Protein 5E3S (pdb70)

CATH classification: 3.30.800.10 (+1 more: 3.30.810.10)

Solvent-accessible surface area: 15894 Å² total; per-residue (Å²): 131,62,144,38,43,35,28,24,25,4,0,33,42,0,0,62,55,29,6,24,52,40,60,158,51,122,129,122,121,26,93,120,123,13,8,128,49,70,101,70,57,123,14,16,38,152,23,55,119,64,2,94,42,63,102,43,49,59,8,21,3,23,10,22,0,11,25,0,2,39,33,0,11,108,78,40,62,24,54,62,114,83,0,26,114,16,0,16,88,49,102,14,79,89,96,103,74,183,132,78,40,20,4,14,0,24,51,21,103,7,24,0,48,26,18,88,98,71,53,5,100,38,1,36,90,8,0,31,15,10,58,107,9,10,80,129,6,94,145,11,24,9,8,71,4,12,0,1,2,3,2,74,46,107,70,76,59,44,37,2,3,0,38,21,36,44,32,41,160,94,35,76,33,90,53,16,1,22,0,39,13,28,75,178,151,20,135,9,61,107,130,58,111,93,54,80,54,11,49,33,63,0,40,1,0,88,114,78,28,91,54,1,5,65,4,74,93,116,69,52,89,23,7,21,159,3,0,99,80,0,5,163,31,2,62,69,52,103,1,10,50,0,3,0,30,0,0,5,28,29,111,155,158,117,67,25,38,71,6,44,36,55,98,68,49,62,27,25,0,48,18,2,2,35,78,7,24,83,31,98,94,96,146,160,51,70,134,136,117,12,41,109,6,2,105,74,0,34,51,27,0,11,77,29,0,2,87,37,110

Nearest PDB structures (foldseek):
  5e3s-assembly1_A-2  TM=1.003E+00  e=1.601E-67  Danio rerio
  5e3t-assembly1_A  TM=9.887E-01  e=2.415E-59  Danio rerio
  6cn2-assembly1_A-2  TM=9.898E-01  e=1.274E-55  Danio rerio
  6cn3-assembly1_A-2  TM=9.938E-01  e=1.039E-54  Danio rerio
  4tz7-assembly1_A-2  TM=9.860E-01  e=4.087E-55  Danio rerio

Structure (mmCIF, N/CA/C/O backbone):
data_5E3S
#
_entry.id   5E3S
#
_cell.length_a   88.931
_cell.length_b   88.931
_cell.length_c   154.570
_cell.angle_alpha   90.000
_cell.angle_beta   90.000
_cell.angle_gamma   90.000
#
_symmetry.space_group_name_H-M   'P 43 21 2'
#
loop_
_atom_site.group_PDB
_atom_site.id
_atom_site.type_symbol
_atom_site.label_atom_id
_atom_site.label_alt_id
_atom_site.label_comp_id
_atom_site.label_asym_id
_atom_site.label_entity_id
_atom_site.label_seq_id
_atom_site.pdbx_PDB_ins_code
_atom_site.Cartn_x
_atom_site.Cartn_y
_atom_site.Cartn_z
_atom_site.occupancy
_atom_site.B_iso_or_equiv
_atom_site.auth_seq_id
_atom_site.auth_comp_id
_atom_site.auth_asym_id
_atom_site.auth_atom_id
_atom_site.pdbx_PDB_model_num
ATOM 1 N N . LYS A 1 1 ? 22.250 93.366 39.312 1.00 138.43 56 LYS A N 1
ATOM 2 C CA . LYS A 1 1 ? 21.656 92.658 40.490 1.00 146.02 56 LYS A CA 1
ATOM 3 C C . LYS A 1 1 ? 20.351 93.303 40.985 1.00 163.75 56 LYS A C 1
ATOM 4 O O . LYS A 1 1 ? 19.516 92.623 41.588 1.00 162.24 56 LYS A O 1
ATOM 6 N N . THR A 1 2 ? 20.178 94.605 40.735 1.00 181.85 57 THR A N 1
ATOM 7 C CA . THR A 1 2 ? 18.873 95.265 40.922 1.00 180.10 57 THR A CA 1
ATOM 8 C C . THR A 1 2 ? 17.909 94.740 39.858 1.00 179.55 57 THR A C 1
ATOM 9 O O . THR A 1 2 ? 18.332 94.084 38.901 1.00 186.01 57 THR A O 1
ATOM 11 N N . THR A 1 3 ? 16.619 95.016 40.022 1.00 170.79 58 THR A N 1
ATOM 12 C CA . THR A 1 3 ? 15.610 94.461 39.114 1.00 163.33 58 THR A CA 1
ATOM 13 C C . THR A 1 3 ? 15.844 94.909 37.652 1.00 154.57 58 THR A C 1
ATOM 14 O O . THR A 1 3 ? 15.820 94.081 36.729 1.00 137.92 58 THR A O 1
ATOM 18 N N . SER A 1 4 ? 16.111 96.209 37.474 1.00 142.71 59 SER A N 1
ATOM 19 C CA . SER A 1 4 ? 16.351 96.825 36.161 1.00 124.33 59 SER A CA 1
ATOM 20 C C . SER A 1 4 ? 17.814 96.843 35.752 1.00 128.87 59 SER A C 1
ATOM 21 O O . SER A 1 4 ? 18.129 96.509 34.620 1.00 142.43 59 SER A O 1
ATOM 24 N N . SER A 1 5 ? 18.696 97.307 36.640 1.00 124.68 60 SER A N 1
ATOM 25 C CA . SER A 1 5 ? 20.134 97.304 36.352 1.00 129.29 60 SER A CA 1
ATOM 26 C C . SER A 1 5 ? 20.576 95.924 35.814 1.00 118.89 60 SER A C 1
ATOM 27 O O . SER A 1 5 ? 21.506 95.823 35.017 1.00 110.27 60 SER A O 1
ATOM 30 N N . ALA A 1 6 ? 19.877 94.871 36.234 1.00 123.05 61 ALA A N 1
ATOM 31 C CA . ALA A 1 6 ? 19.922 93.583 35.544 1.00 125.82 61 ALA A CA 1
ATOM 32 C C . ALA A 1 6 ? 20.074 93.805 34.034 1.00 120.40 61 ALA A C 1
ATOM 33 O O . ALA A 1 6 ? 21.015 93.283 33.436 1.00 123.09 61 ALA A O 1
ATOM 35 N N . LEU A 1 7 ? 19.162 94.602 33.452 1.00 115.36 62 LEU A N 1
ATOM 36 C CA . LEU A 1 7 ? 19.138 94.972 32.012 1.00 104.01 62 LEU A CA 1
ATOM 37 C C . LEU A 1 7 ? 20.211 95.988 31.539 1.00 104.91 62 LEU A C 1
ATOM 38 O O . LEU A 1 7 ? 20.834 95.787 30.472 1.00 100.37 62 LEU A O 1
ATOM 43 N N . LYS A 1 8 ? 20.422 97.063 32.315 1.00 85.46 63 LYS A N 1
ATOM 44 C CA . LYS A 1 8 ? 21.448 98.052 31.987 1.00 78.38 63 LYS A CA 1
ATOM 45 C C . LYS A 1 8 ? 22.681 97.354 31.465 1.00 83.30 63 LYS A C 1
ATOM 46 O O . LYS A 1 8 ? 23.356 97.853 30.562 1.00 98.40 63 LYS A O 1
ATOM 50 N N . GLY A 1 9 ? 22.945 96.176 32.015 1.00 75.28 64 GLY A N 1
ATOM 51 C CA . GLY A 1 9 ? 24.183 95.467 31.760 1.00 88.38 64 GLY A CA 1
ATOM 52 C C . GLY A 1 9 ? 24.146 94.647 30.500 1.00 99.15 64 GLY A C 1
ATOM 53 O O . GLY A 1 9 ? 25.180 94.436 29.859 1.00 107.80 64 GLY A O 1
ATOM 54 N N . ALA A 1 10 ? 22.960 94.160 30.149 1.00 102.23 65 ALA A N 1
ATOM 55 C CA . ALA A 1 10 ? 22.802 93.414 28.902 1.00 103.69 65 ALA A CA 1
ATOM 56 C C . ALA A 1 10 ? 22.992 94.424 27.808 1.00 88.58 65 ALA A C 1
ATOM 57 O O . ALA A 1 10 ? 23.837 94.257 26.933 1.00 85.16 65 ALA A O 1
ATOM 59 N N . ILE A 1 11 ? 22.228 95.499 27.912 1.00 65.82 66 ILE A N 1
ATOM 60 C CA . ILE A 1 11 ? 22.428 96.639 27.078 1.00 68.26 66 ILE A CA 1
ATOM 61 C C . ILE A 1 11 ? 23.911 96.963 26.933 1.00 72.50 66 ILE A C 1
ATOM 62 O O . ILE A 1 11 ? 24.434 96.941 25.824 1.00 80.08 66 ILE A O 1
ATOM 67 N N . GLN A 1 12 ? 24.598 97.257 28.034 1.00 71.78 67 GLN A N 1
ATOM 68 C CA . GLN A 1 12 ? 26.003 97.641 27.920 1.00 74.79 67 GLN A CA 1
ATOM 69 C C . GLN A 1 12 ? 26.836 96.485 27.377 1.00 73.85 67 GLN A C 1
ATOM 70 O O . GLN A 1 12 ? 27.703 96.674 26.516 1.00 67.04 67 GLN A O 1
ATOM 76 N N . LEU A 1 13 ? 26.548 95.282 27.862 1.00 76.62 68 LEU A N 1
ATOM 77 C CA . LEU A 1 13 ? 27.246 94.116 27.379 1.00 81.88 68 LEU A CA 1
ATOM 78 C C . LEU A 1 13 ? 26.981 94.032 25.884 1.00 81.62 68 LEU A C 1
ATOM 79 O O . LEU A 1 13 ? 27.918 94.037 25.091 1.00 77.59 68 LEU A O 1
ATOM 81 N N . GLY A 1 14 ? 25.697 94.048 25.513 1.00 84.33 69 GLY A N 1
ATOM 82 C CA . GLY A 1 14 ? 25.239 93.660 24.165 1.00 83.15 69 GLY A CA 1
ATOM 83 C C . GLY A 1 14 ? 25.707 94.555 23.038 1.00 88.60 69 GLY A C 1
ATOM 84 O O . GLY A 1 14 ? 26.239 94.088 22.020 1.00 87.85 69 GLY A O 1
ATOM 85 N N . ILE A 1 15 ? 25.496 95.850 23.227 1.00 77.01 70 ILE A N 1
ATOM 86 C CA . ILE A 1 15 ? 25.921 96.834 22.276 1.00 68.90 70 ILE A CA 1
ATOM 87 C C . ILE A 1 15 ? 27.422 96.742 22.069 1.00 82.00 70 ILE A C 1
ATOM 88 O O . ILE A 1 15 ? 27.911 96.845 20.921 1.00 79.70 70 ILE A O 1
ATOM 93 N N . THR A 1 16 ? 28.149 96.534 23.169 1.00 79.76 71 THR A N 1
ATOM 94 C CA . THR A 1 16 ? 29.596 96.387 23.071 1.00 79.10 71 THR A CA 1
ATOM 95 C C . THR A 1 16 ? 29.959 95.233 22.159 1.00 74.69 71 THR A C 1
ATOM 96 O O . THR A 1 16 ? 30.890 95.343 21.370 1.00 69.17 71 THR A O 1
ATOM 100 N N . HIS A 1 17 ? 29.241 94.120 22.250 1.00 75.36 72 HIS A N 1
ATOM 101 C CA . HIS A 1 17 ? 29.644 93.018 21.406 1.00 91.30 72 HIS A CA 1
ATOM 102 C C . HIS A 1 17 ? 29.237 93.368 19.992 1.00 88.13 72 HIS A C 1
ATOM 103 O O . HIS A 1 17 ? 30.077 93.408 19.093 1.00 90.13 72 HIS A O 1
ATOM 110 N N . SER A 1 18 ? 27.954 93.690 19.832 1.00 83.73 73 SER A N 1
ATOM 111 C CA . SER A 1 18 ? 27.347 93.878 18.532 1.00 71.08 73 SER A CA 1
ATOM 112 C C . SER A 1 18 ? 28.200 94.790 17.690 1.00 70.11 73 SER A C 1
ATOM 113 O O . SER A 1 18 ? 28.844 94.346 16.740 1.00 80.95 73 SER A O 1
ATOM 116 N N . VAL A 1 19 ? 28.220 96.057 18.075 1.00 66.02 74 VAL A N 1
ATOM 117 C CA . VAL A 1 19 ? 28.959 97.080 17.375 1.00 65.60 74 VAL A CA 1
ATOM 118 C C . VAL A 1 19 ? 30.459 96.844 17.426 1.00 75.13 74 VAL A C 1
ATOM 119 O O . VAL A 1 19 ? 31.179 97.131 16.446 1.00 77.49 74 VAL A O 1
ATOM 123 N N . GLY A 1 20 ? 30.914 96.329 18.573 1.00 68.83 75 GLY A N 1
ATOM 124 C CA . GLY A 1 20 ? 32.270 95.849 18.714 1.00 64.02 75 GLY A CA 1
ATOM 125 C C . GLY A 1 20 ? 32.741 95.151 17.461 1.00 70.75 75 GLY A C 1
ATOM 126 O O . GLY A 1 20 ? 33.663 95.635 16.790 1.00 74.85 75 GLY A O 1
ATOM 127 N N . SER A 1 21 ? 32.070 94.046 17.123 1.00 69.64 76 SER A N 1
ATOM 128 C CA . SER A 1 21 ? 32.449 93.204 15.979 1.00 76.86 76 SER A CA 1
ATOM 129 C C . SER A 1 21 ? 32.229 93.870 14.646 1.00 76.65 76 SER A C 1
ATOM 130 O O . SER A 1 21 ? 32.851 93.503 13.655 1.00 72.12 76 SER A O 1
ATOM 133 N N . LEU A 1 22 ? 31.325 94.837 14.612 1.00 74.05 77 LEU A N 1
ATOM 134 C CA . LEU A 1 22 ? 30.988 95.414 13.349 1.00 76.30 77 LEU A CA 1
ATOM 135 C C . LEU A 1 22 ? 32.202 96.197 12.847 1.00 88.29 77 LEU A C 1
ATOM 136 O O . LEU A 1 22 ? 32.590 96.088 11.667 1.00 79.67 77 LEU A O 1
ATOM 141 N N . SER A 1 23 ? 32.819 96.935 13.775 1.00 92.31 78 SER A N 1
ATOM 142 C CA . SER A 1 23 ? 33.988 97.782 13.492 1.00 90.18 78 SER A CA 1
ATOM 143 C C . SER A 1 23 ? 35.178 97.018 12.939 1.00 89.08 78 SER A C 1
ATOM 144 O O . SER A 1 23 ? 36.024 97.592 12.235 1.00 89.63 78 SER A O 1
ATOM 147 N N . GLN A 1 24 ? 35.229 95.726 13.253 1.00 85.51 79 GLN A N 1
ATOM 148 C CA . GLN A 1 24 ? 36.234 94.853 12.683 1.00 83.85 79 GLN A CA 1
ATOM 149 C C . GLN A 1 24 ? 35.939 94.474 11.237 1.00 80.08 79 GLN A C 1
ATOM 150 O O . GLN A 1 24 ? 36.845 94.479 10.411 1.00 91.17 79 GLN A O 1
ATOM 156 N N . LYS A 1 25 ? 34.690 94.161 10.909 1.00 80.04 80 LYS A N 1
ATOM 157 C CA . LYS A 1 25 ? 34.358 93.897 9.504 1.00 76.73 80 LYS A CA 1
ATOM 158 C C . LYS A 1 25 ? 34.557 95.221 8.695 1.00 72.15 80 LYS A C 1
ATOM 159 O O . LYS A 1 25 ? 34.566 96.306 9.280 1.00 75.41 80 LYS A O 1
ATOM 161 N N . PRO A 1 26 ? 34.831 95.146 7.380 1.00 73.65 81 PRO A N 1
ATOM 162 C CA . PRO A 1 26 ? 35.057 96.441 6.622 1.00 74.18 81 PRO A CA 1
ATOM 163 C C . PRO A 1 26 ? 33.767 97.174 6.216 1.00 73.53 81 PRO A C 1
ATOM 164 O O . PRO A 1 26 ? 32.743 96.530 5.975 1.00 71.65 81 PRO A O 1
ATOM 168 N N . GLU A 1 27 ? 33.803 98.500 6.135 1.00 75.85 82 GLU A N 1
ATOM 169 C CA . GLU A 1 27 ? 32.566 99.264 5.839 1.00 81.03 82 GLU A CA 1
ATOM 170 C C . GLU A 1 27 ? 32.164 99.138 4.366 1.00 72.26 82 GLU A C 1
ATOM 171 O O . GLU A 1 27 ? 32.990 99.327 3.476 1.00 85.46 82 GLU A O 1
ATOM 177 N N . ARG A 1 28 ? 30.898 98.801 4.129 1.00 68.64 83 ARG A N 1
ATOM 178 C CA . ARG A 1 28 ? 30.268 98.821 2.795 1.00 66.16 83 ARG A CA 1
ATOM 179 C C . ARG A 1 28 ? 29.008 99.701 2.813 1.00 60.39 83 ARG A C 1
ATOM 180 O O . ARG A 1 28 ? 28.574 100.099 3.887 1.00 59.88 83 ARG A O 1
ATOM 188 N N . ASP A 1 29 ? 28.469 100.050 1.641 1.00 57.10 84 ASP A N 1
ATOM 189 C CA . ASP A 1 29 ? 27.272 100.864 1.565 1.00 56.45 84 ASP A CA 1
ATOM 190 C C . ASP A 1 29 ? 26.056 100.079 2.045 1.00 63.09 84 ASP A C 1
ATOM 191 O O . ASP A 1 29 ? 26.092 98.839 2.185 1.00 69.37 84 ASP A O 1
ATOM 196 N N . VAL A 1 30 ? 24.956 100.779 2.264 1.00 55.42 85 VAL A N 1
ATOM 197 C CA . VAL A 1 30 ? 23.778 100.083 2.753 1.00 58.10 85 VAL A CA 1
ATOM 198 C C . VAL A 1 30 ? 22.780 99.773 1.636 1.00 58.92 85 VAL A C 1
ATOM 199 O O . VAL A 1 30 ? 22.410 100.633 0.875 1.00 67.32 85 VAL A O 1
ATOM 203 N N . LEU A 1 31 ? 22.351 98.532 1.549 1.00 58.18 86 LEU A N 1
ATOM 204 C CA . LEU A 1 31 ? 21.410 98.127 0.516 1.00 56.34 86 LEU A CA 1
ATOM 205 C C . LEU A 1 31 ? 20.070 98.119 1.130 1.00 58.87 86 LEU A C 1
ATOM 206 O O . LEU A 1 31 ? 19.955 97.994 2.336 1.00 62.27 86 LEU A O 1
ATOM 211 N N . MET A 1 32 ? 19.036 98.178 0.317 1.00 62.23 87 MET A N 1
ATOM 212 C CA . MET A 1 32 ? 17.708 97.938 0.865 1.00 54.06 87 MET A CA 1
ATOM 213 C C . MET A 1 32 ? 17.632 96.730 1.776 1.00 52.19 87 MET A C 1
ATOM 214 O O . MET A 1 32 ? 17.075 96.831 2.853 1.00 58.67 87 MET A O 1
ATOM 219 N N . GLN A 1 33 ? 18.189 95.594 1.351 1.00 54.84 88 GLN A N 1
ATOM 220 C CA . GLN A 1 33 ? 18.104 94.322 2.112 1.00 58.53 88 GLN A CA 1
ATOM 221 C C . GLN A 1 33 ? 18.351 94.642 3.604 1.00 60.07 88 GLN A C 1
ATOM 222 O O . GLN A 1 33 ? 17.579 94.245 4.460 1.00 63.49 88 GLN A O 1
ATOM 228 N N . ASP A 1 34 ? 19.413 95.405 3.871 1.00 55.71 89 ASP A N 1
ATOM 229 C CA . ASP A 1 34 ? 19.887 95.774 5.195 1.00 53.94 89 ASP A CA 1
ATOM 230 C C . ASP A 1 34 ? 18.885 96.298 6.226 1.00 57.30 89 ASP A C 1
ATOM 231 O O . ASP A 1 34 ? 19.114 96.124 7.431 1.00 58.75 89 ASP A O 1
ATOM 236 N N . PHE A 1 35 ? 17.815 96.966 5.795 1.00 50.98 90 PHE A N 1
ATOM 237 C CA . PHE A 1 35 ? 16.826 97.428 6.747 1.00 55.12 90 PHE A CA 1
ATOM 238 C C . PHE A 1 35 ? 16.026 96.316 7.427 1.00 66.47 90 PHE A C 1
ATOM 239 O O . PHE A 1 35 ? 15.525 96.481 8.552 1.00 62.71 90 PHE A O 1
ATOM 247 N N . GLU A 1 36 ? 15.887 95.187 6.740 1.00 78.70 91 GLU A N 1
ATOM 248 C CA . GLU A 1 36 ? 15.000 94.143 7.229 1.00 78.71 91 GLU A CA 1
ATOM 249 C C . GLU A 1 36 ? 15.760 93.066 7.958 1.00 78.90 91 GLU A C 1
ATOM 250 O O . GLU A 1 36 ? 15.199 92.011 8.233 1.00 92.02 91 GLU A O 1
ATOM 256 N N . VAL A 1 37 ? 17.024 93.315 8.292 1.00 73.04 92 VAL A N 1
ATOM 257 C CA . VAL A 1 37 ? 17.767 92.306 9.070 1.00 68.61 92 VAL A CA 1
ATOM 258 C C . VAL A 1 37 ? 17.746 92.445 10.589 1.00 71.58 92 VAL A C 1
ATOM 259 O O . VAL A 1 37 ? 17.666 93.556 11.133 1.00 75.47 92 VAL A O 1
ATOM 263 N N . VAL A 1 38 ? 17.774 91.289 11.256 1.00 76.56 93 VAL A N 1
ATOM 264 C CA . VAL A 1 38 ? 17.937 91.223 12.715 1.00 74.45 93 VAL A CA 1
ATOM 265 C C . VAL A 1 38 ? 19.007 90.224 13.013 1.00 68.85 93 VAL A C 1
ATOM 266 O O . VAL A 1 38 ? 18.874 89.079 12.655 1.00 81.34 93 VAL A O 1
ATOM 270 N N . GLU A 1 39 ? 20.083 90.671 13.642 1.00 76.69 94 GLU A N 1
ATOM 271 C CA . GLU A 1 39 ? 21.138 89.760 14.068 1.00 82.25 94 GLU A CA 1
ATOM 272 C C . GLU A 1 39 ? 20.954 89.520 15.541 1.00 89.54 94 GLU A C 1
ATOM 273 O O . GLU A 1 39 ? 20.601 90.444 16.307 1.00 83.90 94 GLU A O 1
ATOM 279 N N . SER A 1 40 ? 21.129 88.259 15.927 1.00 97.83 95 SER A N 1
ATOM 280 C CA . SER A 1 40 ? 20.970 87.875 17.324 1.00 103.02 95 SER A CA 1
ATOM 281 C C . SER A 1 40 ? 22.228 87.228 17.878 1.00 95.94 95 SER A C 1
ATOM 282 O O . SER A 1 40 ? 23.025 86.647 17.132 1.00 98.45 95 SER A O 1
ATOM 285 N N . ILE A 1 41 ? 22.414 87.356 19.186 1.00 91.78 96 ILE A N 1
ATOM 286 C CA . ILE A 1 41 ? 23.610 86.833 19.835 1.00 99.38 96 ILE A CA 1
ATOM 287 C C . ILE A 1 41 ? 23.356 86.481 21.289 1.00 103.99 96 ILE A C 1
ATOM 288 O O . ILE A 1 41 ? 22.847 87.301 22.061 1.00 107.03 96 ILE A O 1
ATOM 292 N N . PHE A 1 42 ? 23.719 85.251 21.638 1.00 103.86 97 PHE A N 1
ATOM 293 C CA . PHE A 1 42 ? 23.334 84.668 22.907 1.00 106.14 97 PHE A CA 1
ATOM 294 C C . PHE A 1 42 ? 24.429 84.854 23.941 1.00 107.17 97 PHE A C 1
ATOM 295 O O . PHE A 1 42 ? 25.563 84.402 23.734 1.00 105.73 97 PHE A O 1
ATOM 303 N N . PHE A 1 43 ? 24.078 85.514 25.050 1.00 104.75 98 PHE A N 1
ATOM 304 C CA . PHE A 1 43 ? 24.978 85.698 26.205 1.00 109.04 98 PHE A CA 1
ATOM 305 C C . PHE A 1 43 ? 24.658 84.744 27.385 1.00 121.74 98 PHE A C 1
ATOM 306 O O . PHE A 1 43 ? 23.779 85.026 28.218 1.00 117.11 98 PHE A O 1
ATOM 314 N N . PRO A 1 44 ? 25.374 83.609 27.464 1.00 123.06 99 PRO A N 1
ATOM 315 C CA . PRO A 1 44 ? 25.120 82.695 28.568 1.00 123.84 99 PRO A CA 1
ATOM 316 C C . PRO A 1 44 ? 25.839 83.203 29.822 1.00 128.75 99 PRO A C 1
ATOM 317 O O . PRO A 1 44 ? 26.880 83.860 29.680 1.00 135.40 99 PRO A O 1
ATOM 321 N N . SER A 1 45 ? 25.301 82.911 31.019 1.00 121.57 100 SER A N 1
ATOM 322 C CA . SER A 1 45 ? 25.857 83.458 32.283 1.00 102.70 100 SER A CA 1
ATOM 323 C C . SER A 1 45 ? 27.253 82.962 32.621 1.00 103.17 100 SER A C 1
ATOM 324 O O . SER A 1 45 ? 28.097 83.732 33.072 1.00 97.57 100 SER A O 1
ATOM 327 N N . GLN A 1 46 ? 27.488 81.677 32.369 1.00 118.60 101 GLN A N 1
ATOM 328 C CA . GLN A 1 46 ? 28.823 81.069 32.404 1.00 126.69 101 GLN A CA 1
ATOM 329 C C . GLN A 1 46 ? 29.767 81.675 31.355 1.00 123.62 101 GLN A C 1
ATOM 330 O O . GLN A 1 46 ? 30.990 81.665 31.532 1.00 123.78 101 GLN A O 1
ATOM 336 N N . GLY A 1 47 ? 29.187 82.193 30.271 1.00 121.81 102 GLY A N 1
ATOM 337 C CA . GLY A 1 47 ? 29.945 82.731 29.143 1.00 134.01 102 GLY A CA 1
ATOM 338 C C . GLY A 1 47 ? 30.314 81.692 28.092 1.00 134.86 102 GLY A C 1
ATOM 339 O O . GLY A 1 47 ? 30.549 80.527 28.414 1.00 151.04 102 GLY A O 1
ATOM 340 N N . SER A 1 48 ? 30.366 82.121 26.833 1.00 132.23 103 SER A N 1
ATOM 341 C CA . SER A 1 48 ? 30.781 81.267 25.722 1.00 122.12 103 SER A CA 1
ATOM 342 C C . SER A 1 48 ? 32.202 81.599 25.281 1.00 119.56 103 SER A C 1
ATOM 343 O O . SER A 1 48 ? 32.993 82.175 26.038 1.00 105.42 103 SER A O 1
ATOM 345 N N . SER A 1 49 ? 32.516 81.209 24.051 1.00 125.70 104 SER A N 1
ATOM 346 C CA . SER A 1 49 ? 33.775 81.569 23.416 1.00 135.75 104 SER A CA 1
ATOM 347 C C . SER A 1 49 ? 33.660 82.990 22.845 1.00 137.84 104 SER A C 1
ATOM 348 O O . SER A 1 49 ? 34.566 83.811 22.988 1.00 129.84 104 SER A O 1
ATOM 351 N N . SER A 1 50 ? 32.531 83.262 22.197 1.00 136.89 105 SER A N 1
ATOM 352 C CA . SER A 1 50 ? 32.229 84.578 21.677 1.00 118.56 105 SER A CA 1
ATOM 353 C C . SER A 1 50 ? 31.790 85.481 22.823 1.00 118.04 105 SER A C 1
ATOM 354 O O . SER A 1 50 ? 32.396 86.523 23.071 1.00 108.22 105 SER A O 1
ATOM 356 N N . THR A 1 51 ? 30.752 85.048 23.536 1.00 117.83 106 THR A N 1
ATOM 357 C CA . THR A 1 51 ? 30.004 85.911 24.440 1.00 119.35 106 THR A CA 1
ATOM 358 C C . THR A 1 51 ? 30.328 85.654 25.890 1.00 123.56 106 THR A C 1
ATOM 359 O O . THR A 1 51 ? 29.458 85.218 26.646 1.00 138.82 106 THR A O 1
ATOM 361 N N . PRO A 1 52 ? 31.561 85.969 26.302 1.00 122.88 107 PRO A N 1
ATOM 362 C CA . PRO A 1 52 ? 32.062 85.413 27.543 1.00 128.72 107 PRO A CA 1
ATOM 363 C C . PRO A 1 52 ? 31.668 86.249 28.763 1.00 133.54 107 PRO A C 1
ATOM 364 O O . PRO A 1 52 ? 31.231 87.402 28.595 1.00 106.62 107 PRO A O 1
ATOM 368 N N . GLY A 1 53 ? 31.818 85.648 29.957 1.00 137.84 108 GLY A N 1
ATOM 369 C CA . GLY A 1 53 ? 31.686 86.320 31.273 1.00 122.82 108 GLY A CA 1
ATOM 370 C C . GLY A 1 53 ? 30.246 86.481 31.706 1.00 119.67 108 GLY A C 1
ATOM 371 O O . GLY A 1 53 ? 29.366 85.923 31.055 1.00 130.06 108 GLY A O 1
ATOM 372 N N . HIS A 1 54 ? 30.003 87.221 32.798 1.00 112.84 109 HIS A N 1
ATOM 373 C CA . HIS A 1 54 ? 28.641 87.670 33.164 1.00 113.76 109 HIS A CA 1
ATOM 374 C C . HIS A 1 54 ? 28.435 88.226 34.563 1.00 121.07 109 HIS A C 1
ATOM 375 O O . HIS A 1 54 ? 29.137 89.143 34.981 1.00 132.83 109 HIS A O 1
ATOM 382 N N . HIS A 1 55 ? 27.436 87.653 35.251 1.00 122.14 110 HIS A N 1
ATOM 383 C CA . HIS A 1 55 ? 26.933 88.055 36.590 1.00 122.19 110 HIS A CA 1
ATOM 384 C C . HIS A 1 55 ? 25.657 88.915 36.521 1.00 123.78 110 HIS A C 1
ATOM 385 O O . HIS A 1 55 ? 25.288 89.563 37.505 1.00 121.90 110 HIS A O 1
ATOM 387 N N . HIS A 1 56 ? 24.987 88.896 35.363 1.00 137.13 111 HIS A N 1
ATOM 388 C CA . HIS A 1 56 ? 23.731 89.649 35.145 1.00 133.54 111 HIS A CA 1
ATOM 389 C C . HIS A 1 56 ? 22.512 88.725 34.922 1.00 132.59 111 HIS A C 1
ATOM 390 O O . HIS A 1 56 ? 21.379 89.127 35.196 1.00 131.41 111 HIS A O 1
ATOM 392 N N . GLY A 1 57 ? 22.745 87.496 34.442 1.00 128.18 112 GLY A N 1
ATOM 393 C CA . GLY A 1 57 ? 21.672 86.492 34.296 1.00 117.24 112 GLY 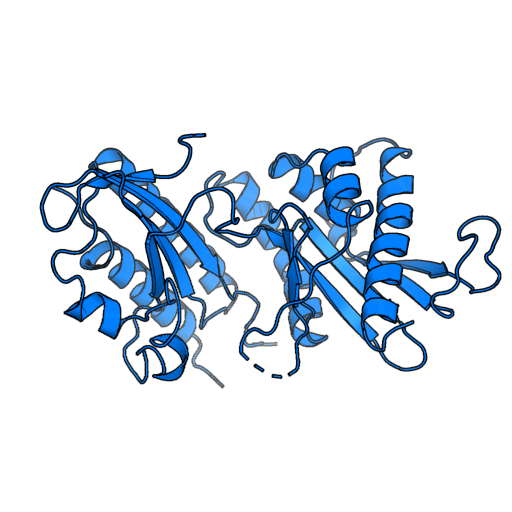A CA 1
ATOM 394 C C . GLY A 1 57 ? 21.187 86.130 32.886 1.00 116.30 112 GLY A C 1
ATOM 395 O O . GLY A 1 57 ? 20.188 86.694 32.408 1.00 91.70 112 GLY A O 1
ATOM 396 N N . ASP A 1 58 ? 21.892 85.184 32.243 1.00 112.72 113 ASP A N 1
ATOM 397 C CA . ASP A 1 58 ? 21.541 84.559 30.931 1.00 113.78 113 ASP A CA 1
ATOM 398 C C . ASP A 1 58 ? 20.570 85.286 29.986 1.00 115.30 113 ASP A C 1
ATOM 399 O O . ASP A 1 58 ? 19.361 85.252 30.215 1.00 105.79 113 ASP A O 1
ATOM 404 N N . PHE A 1 59 ? 21.091 85.893 28.909 1.00 124.13 114 PHE A N 1
ATOM 405 C CA . PHE A 1 59 ? 20.244 86.642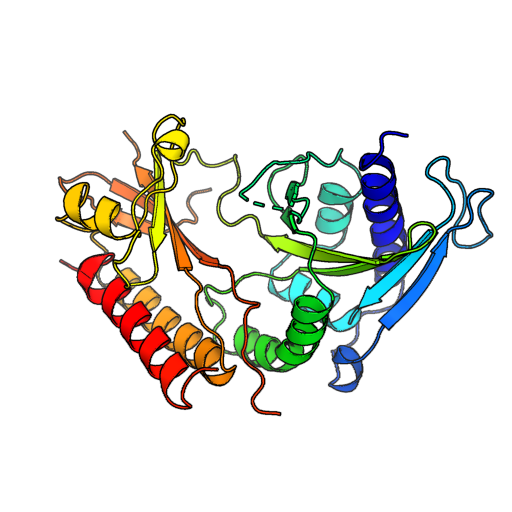 27.935 1.00 122.55 114 PHE A CA 1
ATOM 406 C C . PHE A 1 59 ? 20.584 86.465 26.444 1.00 113.56 114 PHE A C 1
ATOM 407 O O . PHE A 1 59 ? 21.710 86.097 26.093 1.00 108.89 114 PHE A O 1
ATOM 415 N N . LYS A 1 60 ? 19.599 86.712 25.576 1.00 104.98 115 LYS A N 1
ATOM 416 C CA . LYS A 1 60 ? 19.872 86.841 24.135 1.00 104.74 115 LYS A CA 1
ATOM 417 C C . LYS A 1 60 ? 19.783 88.326 23.684 1.00 105.55 115 LYS A C 1
ATOM 418 O O . LYS A 1 60 ? 18.873 89.068 24.100 1.00 100.35 115 LYS A O 1
ATOM 420 N N . PHE A 1 61 ? 20.754 88.762 22.877 1.00 98.98 116 PHE A N 1
ATOM 421 C CA . PHE A 1 61 ? 20.798 90.140 22.398 1.00 91.60 116 PHE A CA 1
ATOM 422 C C . PHE A 1 61 ? 20.506 90.213 20.903 1.00 102.24 116 PHE A C 1
ATOM 423 O O . PHE A 1 61 ? 21.239 89.634 20.081 1.00 107.83 116 PHE A O 1
ATOM 431 N N . LYS A 1 62 ? 19.429 90.937 20.575 1.00 97.92 117 LYS A N 1
ATOM 432 C CA . LYS A 1 62 ? 18.973 91.150 19.199 1.00 87.82 117 LYS A CA 1
ATOM 433 C C . LYS A 1 62 ? 19.301 92.591 18.743 1.00 85.28 117 LYS A C 1
ATOM 434 O O . LYS A 1 62 ? 18.937 93.583 19.410 1.00 78.27 117 LYS A O 1
ATOM 437 N N . THR A 1 63 ? 20.000 92.684 17.610 1.00 77.68 118 THR A N 1
ATOM 438 C CA . THR A 1 63 ? 20.333 93.961 16.959 1.00 76.53 118 THR A CA 1
ATOM 439 C C . THR A 1 63 ? 19.622 94.122 15.601 1.00 79.29 118 THR A C 1
ATOM 440 O O . THR A 1 63 ? 19.817 93.294 14.689 1.00 79.43 118 THR A O 1
ATOM 444 N N . TYR A 1 64 ? 18.827 95.180 15.444 1.00 67.63 119 TYR A N 1
ATOM 445 C CA . TYR A 1 64 ? 18.166 95.422 14.160 1.00 69.79 119 TYR A CA 1
ATOM 446 C C . TYR A 1 64 ? 18.924 96.355 13.192 1.00 67.56 119 TYR A C 1
ATOM 447 O O . TYR A 1 64 ? 19.380 97.439 13.566 1.00 69.62 119 TYR A O 1
ATOM 456 N N . ALA A 1 65 ? 19.025 95.945 11.935 1.00 65.40 120 ALA A N 1
ATOM 457 C CA . ALA A 1 65 ? 19.481 96.838 10.865 1.00 63.01 120 ALA A CA 1
ATOM 458 C C . ALA A 1 65 ? 20.826 97.439 11.231 1.00 59.77 120 ALA A C 1
ATOM 459 O O . ALA A 1 65 ? 21.060 98.651 11.086 1.00 62.83 120 ALA A O 1
ATOM 461 N N . PRO A 1 66 ? 21.727 96.585 11.689 1.00 52.76 121 PRO A N 1
ATOM 462 C CA . PRO A 1 66 ? 23.082 96.956 12.053 1.00 58.84 121 PRO A CA 1
ATOM 463 C C . PRO A 1 66 ? 23.727 97.916 11.041 1.00 63.97 121 PRO A C 1
ATOM 464 O O . PRO A 1 66 ? 24.158 99.024 11.423 1.00 67.81 121 PRO A O 1
ATOM 468 N N . ILE A 1 67 ? 23.757 97.539 9.764 1.00 55.80 122 ILE A N 1
ATOM 469 C CA . ILE A 1 67 ? 24.452 98.393 8.797 1.00 50.96 122 ILE A CA 1
ATOM 470 C C . ILE A 1 67 ? 23.741 99.750 8.674 1.00 52.62 122 ILE A C 1
ATOM 471 O O . ILE A 1 67 ? 24.385 100.823 8.574 1.00 53.06 122 ILE A O 1
ATOM 476 N N . ALA A 1 68 ? 22.419 99.722 8.712 1.00 43.11 123 ALA A N 1
ATOM 477 C CA . ALA A 1 68 ? 21.729 100.973 8.580 1.00 47.21 123 ALA A CA 1
ATOM 478 C C . ALA A 1 68 ? 22.129 101.871 9.721 1.00 55.54 123 ALA A C 1
ATOM 479 O O . ALA A 1 68 ? 22.407 103.038 9.509 1.00 54.15 123 ALA A O 1
ATOM 481 N N . PHE A 1 69 ? 22.187 101.336 10.944 1.00 59.75 124 PHE A N 1
ATOM 482 C CA . PHE A 1 69 ? 22.492 102.230 12.047 1.00 57.16 124 PHE A CA 1
ATOM 483 C C . PHE A 1 69 ? 23.925 102.660 11.987 1.00 61.08 124 PHE A C 1
ATOM 484 O O . PHE A 1 69 ? 24.203 103.852 12.154 1.00 71.34 124 PHE A O 1
ATOM 492 N N . ARG A 1 70 ? 24.822 101.734 11.660 1.00 52.55 125 ARG A N 1
ATOM 493 C CA . ARG A 1 70 ? 26.188 102.136 11.488 1.00 52.05 125 ARG A CA 1
ATOM 494 C C . ARG A 1 70 ? 26.135 103.372 10.603 1.00 53.89 125 ARG A C 1
ATOM 495 O O . ARG A 1 70 ? 26.770 104.392 10.897 1.00 58.98 125 ARG A O 1
ATOM 503 N N . TYR A 1 71 ? 25.345 103.309 9.540 1.00 49.55 126 TYR A N 1
ATOM 504 C CA . TYR A 1 71 ? 25.415 104.376 8.563 1.00 52.31 126 TYR A CA 1
ATOM 505 C C . TYR A 1 71 ? 24.777 105.632 9.103 1.00 52.17 126 TYR A C 1
ATOM 506 O O . TYR A 1 71 ? 25.370 106.682 9.058 1.00 59.15 126 TYR A O 1
ATOM 515 N N . PHE A 1 72 ? 23.578 105.527 9.633 1.00 52.58 127 PHE A N 1
ATOM 516 C CA . PHE A 1 72 ? 22.991 106.652 10.334 1.00 58.64 127 PHE A CA 1
ATOM 517 C C . PHE A 1 72 ? 23.944 107.307 11.315 1.00 61.07 127 PHE A C 1
ATOM 518 O O . PHE A 1 72 ? 24.081 108.534 11.308 1.00 56.40 127 PHE A O 1
ATOM 526 N N . ARG A 1 73 ? 24.608 106.495 12.143 1.00 53.33 128 ARG A N 1
ATOM 527 C CA . ARG A 1 73 ? 25.513 107.045 13.125 1.00 53.14 128 ARG A CA 1
ATOM 528 C C . ARG A 1 73 ? 26.575 107.947 12.475 1.00 58.11 128 ARG A C 1
ATOM 529 O O . ARG A 1 73 ? 26.797 109.086 12.911 1.00 55.35 128 ARG A O 1
ATOM 537 N N . GLU A 1 74 ? 27.206 107.422 11.429 1.00 55.43 129 GLU A N 1
ATOM 538 C CA . GLU A 1 74 ? 28.163 108.135 10.645 1.00 53.58 129 GLU A CA 1
ATOM 539 C C . GLU A 1 74 ? 27.576 109.441 10.149 1.00 55.30 129 GLU A C 1
ATOM 540 O O . GLU A 1 74 ? 28.191 110.475 10.245 1.00 59.57 129 GLU A O 1
ATOM 546 N N . MET A 1 75 ? 26.360 109.395 9.644 1.00 54.35 130 MET A N 1
ATOM 547 C CA . MET A 1 75 ? 25.743 110.555 9.035 1.00 53.33 130 MET A CA 1
ATOM 548 C C . MET A 1 75 ? 25.503 111.614 10.058 1.00 55.44 130 MET A C 1
ATOM 549 O O . MET A 1 75 ? 25.308 112.782 9.736 1.00 63.73 130 MET A O 1
ATOM 554 N N . PHE A 1 76 ? 25.461 111.166 11.296 1.00 59.42 131 PHE A N 1
ATOM 555 C CA . PHE A 1 76 ? 25.159 111.994 12.429 1.00 55.98 131 PHE A CA 1
ATOM 556 C C . PHE A 1 76 ? 26.480 112.356 13.042 1.00 61.42 131 PHE A C 1
ATOM 557 O O . PHE A 1 76 ? 26.542 113.132 13.974 1.00 64.27 131 PHE A O 1
ATOM 565 N N . GLY A 1 77 ? 27.543 111.755 12.529 1.00 62.86 132 GLY A N 1
ATOM 566 C CA . GLY A 1 77 ? 28.871 112.042 13.012 1.00 61.35 132 GLY A CA 1
ATOM 567 C C . GLY A 1 77 ? 29.158 111.437 14.359 1.00 58.54 132 GLY A C 1
ATOM 568 O O . GLY A 1 77 ? 29.892 111.992 15.150 1.00 72.90 132 GLY A O 1
ATOM 569 N N . ILE A 1 78 ? 28.628 110.271 14.618 1.00 54.80 133 ILE A N 1
ATOM 570 C CA . ILE A 1 78 ? 28.880 109.689 15.890 1.00 55.90 133 ILE A CA 1
ATOM 571 C C . ILE A 1 78 ? 29.876 108.592 15.760 1.00 62.57 133 ILE A C 1
ATOM 572 O O . ILE A 1 78 ? 29.492 107.443 15.521 1.00 72.72 133 ILE A O 1
ATOM 577 N N . ARG A 1 79 ? 31.156 108.947 15.886 1.00 60.19 134 ARG A N 1
ATOM 578 C CA . ARG A 1 79 ? 32.232 107.946 15.748 1.00 58.97 134 ARG A CA 1
ATOM 579 C C . ARG A 1 79 ? 31.927 106.757 16.693 1.00 61.93 134 ARG A C 1
ATOM 580 O O . ARG A 1 79 ? 31.552 106.953 17.862 1.00 65.69 134 ARG A O 1
ATOM 582 N N . PRO A 1 80 ? 32.030 105.520 16.177 1.00 62.95 135 PRO A N 1
ATOM 583 C CA . PRO A 1 80 ? 31.807 104.279 16.975 1.00 64.24 135 PRO A CA 1
ATOM 584 C C . PRO A 1 80 ? 32.473 104.263 18.351 1.00 72.56 135 PRO A C 1
ATOM 585 O O . PRO A 1 80 ? 31.830 103.869 19.335 1.00 74.78 135 PRO A O 1
ATOM 589 N N . ASP A 1 81 ? 33.731 104.685 18.461 1.00 74.68 136 ASP A N 1
ATOM 590 C CA . ASP A 1 81 ? 34.340 104.552 19.784 1.00 84.82 136 ASP A CA 1
ATOM 591 C C . ASP A 1 81 ? 33.578 105.429 20.786 1.00 83.07 136 ASP A C 1
ATOM 592 O O . ASP A 1 81 ? 33.271 104.992 21.906 1.00 83.82 136 ASP A O 1
ATOM 597 N N . ASP A 1 82 ? 33.205 106.633 20.354 1.00 70.20 137 ASP A N 1
ATOM 598 C CA . ASP A 1 82 ? 32.425 107.509 21.212 1.00 71.65 137 ASP A CA 1
ATOM 599 C C . ASP A 1 82 ? 31.099 106.885 21.560 1.00 74.36 137 ASP A C 1
ATOM 600 O O . ASP A 1 82 ? 30.669 106.922 22.718 1.00 80.67 137 ASP A O 1
ATOM 605 N N . TYR A 1 83 ? 30.460 106.292 20.560 1.00 67.95 138 TYR A N 1
ATOM 606 C CA . TYR A 1 83 ? 29.219 105.607 20.798 1.00 61.85 138 TYR A CA 1
ATOM 607 C C . TYR A 1 83 ? 29.471 104.580 21.888 1.00 64.82 138 TYR A C 1
ATOM 608 O O . TYR A 1 83 ? 28.908 104.659 22.989 1.00 70.50 138 TYR A O 1
ATOM 617 N N . LEU A 1 84 ? 30.386 103.664 21.617 1.00 63.02 139 LEU A N 1
ATOM 618 C CA . LEU A 1 84 ? 30.648 102.571 22.543 1.00 65.70 139 LEU A CA 1
ATOM 619 C C . LEU A 1 84 ? 31.031 103.022 23.923 1.00 73.74 139 LEU A C 1
ATOM 620 O O . LEU A 1 84 ? 30.584 102.442 24.918 1.00 68.51 139 LEU A O 1
ATOM 625 N N . TYR A 1 85 ? 31.884 104.045 23.967 1.00 76.18 140 TYR A N 1
ATOM 626 C CA . TYR A 1 85 ? 32.353 104.516 25.223 1.00 78.32 140 TYR A CA 1
ATOM 627 C C . TYR A 1 85 ? 31.167 105.043 26.009 1.00 77.35 140 TYR A C 1
ATOM 628 O O . TYR A 1 85 ? 30.845 104.484 27.067 1.00 75.01 140 TYR A O 1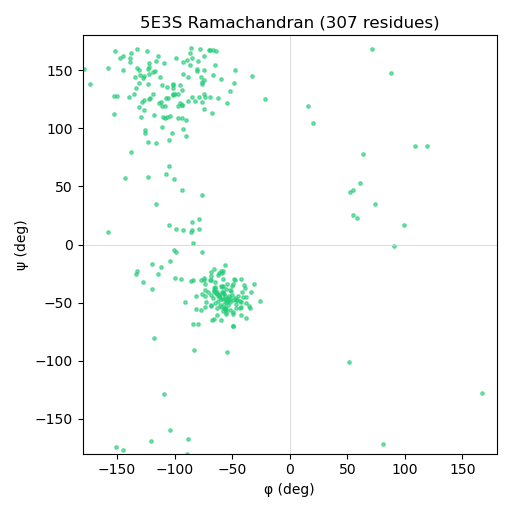
ATOM 637 N N . SER A 1 86 ? 30.497 106.067 25.465 1.00 68.49 141 SER A N 1
ATOM 638 C CA . SER A 1 86 ? 29.517 106.865 26.226 1.00 75.46 141 SER A CA 1
ATOM 639 C C . SER A 1 86 ? 28.416 106.015 26.833 1.00 79.11 141 SER A C 1
ATOM 640 O O . SER A 1 86 ? 27.723 106.421 27.778 1.00 92.88 141 SER A O 1
ATOM 643 N N . LEU A 1 87 ? 28.298 104.817 26.294 1.00 74.55 142 LEU A N 1
ATOM 644 C CA . LEU A 1 87 ? 27.122 104.033 26.422 1.00 72.97 142 LEU A CA 1
ATOM 645 C C . LEU A 1 87 ? 27.446 102.749 27.107 1.00 83.46 142 LEU A C 1
ATOM 646 O O . LEU A 1 87 ? 26.653 102.235 27.892 1.00 88.26 142 LEU A O 1
ATOM 651 N N . CYS A 1 88 ? 28.599 102.196 26.779 1.00 87.70 143 CYS A N 1
ATOM 652 C CA . CYS A 1 88 ? 28.945 100.918 27.332 1.00 96.29 143 CYS A CA 1
ATOM 653 C C . CYS A 1 88 ? 29.901 101.037 28.502 1.00 100.72 143 CYS A C 1
ATOM 654 O O . CYS A 1 88 ? 29.844 100.230 29.427 1.00 103.08 143 CYS A O 1
ATOM 657 N N . ASN A 1 89 ? 30.724 102.082 28.494 1.00 95.86 144 ASN A N 1
ATOM 658 C CA . ASN A 1 89 ? 31.781 102.227 29.489 1.00 93.51 144 ASN A CA 1
ATOM 659 C C . ASN A 1 89 ? 31.530 103.268 30.586 1.00 92.05 144 ASN A C 1
ATOM 660 O O . ASN A 1 89 ? 32.454 103.680 31.266 1.00 98.40 144 ASN A O 1
ATOM 665 N N . GLU A 1 90 ? 30.294 103.702 30.760 1.00 89.66 145 GLU A N 1
ATOM 666 C CA . GLU A 1 90 ? 29.996 104.722 31.749 1.00 83.22 145 GLU A CA 1
ATOM 667 C C . GLU A 1 90 ? 28.569 104.539 32.212 1.00 93.73 145 GLU A C 1
ATOM 668 O O . GLU A 1 90 ? 27.617 104.790 31.460 1.00 91.31 145 GLU A O 1
ATOM 674 N N . PRO A 1 91 ? 28.412 104.140 33.473 1.00 108.04 146 PRO A N 1
ATOM 675 C CA . PRO A 1 91 ? 27.171 103.844 34.177 1.00 112.68 146 PRO A CA 1
ATOM 676 C C . PRO A 1 91 ? 25.939 104.496 33.568 1.00 107.00 146 PRO A C 1
ATOM 677 O O . PRO A 1 91 ? 25.898 105.730 33.404 1.00 100.09 146 PRO A O 1
ATOM 681 N N . LEU A 1 92 ? 24.944 103.668 33.253 1.00 93.86 147 LEU A N 1
ATOM 682 C CA . LEU A 1 92 ? 23.657 104.175 32.762 1.00 97.27 147 LEU A CA 1
ATOM 683 C C . LEU A 1 92 ? 22.754 104.775 33.862 1.00 92.30 147 LEU A C 1
ATOM 684 O O . LEU A 1 92 ? 22.409 104.113 34.849 1.00 111.71 147 LEU A O 1
ATOM 689 N N . ILE A 1 93 ? 22.372 106.030 33.690 1.00 77.79 148 ILE A N 1
ATOM 690 C CA . ILE A 1 93 ? 21.540 106.661 34.693 1.00 84.21 148 ILE A CA 1
ATOM 691 C C . ILE A 1 93 ? 20.074 106.599 34.282 1.00 91.15 148 ILE A C 1
ATOM 692 O O . ILE A 1 93 ? 19.697 107.095 33.221 1.00 100.39 148 ILE A O 1
ATOM 697 N N . GLU A 1 94 ? 19.278 105.932 35.121 1.00 98.60 149 GLU A N 1
ATOM 698 C CA . GLU A 1 94 ? 17.823 105.797 34.961 1.00 92.32 149 GLU A CA 1
ATOM 699 C C . GLU A 1 94 ? 17.079 107.129 35.125 1.00 92.88 149 GLU A C 1
ATOM 700 O O . GLU A 1 94 ? 17.665 108.122 35.570 1.00 92.32 149 GLU A O 1
ATOM 706 N N . LEU A 1 95 ? 15.798 107.140 34.745 1.00 97.24 150 LEU A N 1
ATOM 707 C CA . LEU A 1 95 ? 14.932 108.319 34.873 1.00 110.01 150 LEU A CA 1
ATOM 708 C C . LEU A 1 95 ? 13.433 107.994 34.901 1.00 128.17 150 LEU A C 1
ATOM 709 O O . LEU A 1 95 ? 13.008 106.993 34.325 1.00 139.72 150 LEU A O 1
ATOM 714 N N . SER A 1 96 ? 12.637 108.833 35.565 1.00 137.97 151 SER A N 1
ATOM 715 C CA . SER A 1 96 ? 11.194 108.588 35.661 1.00 150.77 151 SER A CA 1
ATOM 716 C C . SER A 1 96 ? 10.391 109.688 34.956 1.00 172.18 151 SER A C 1
ATOM 717 O O . SER A 1 96 ? 9.995 110.679 35.579 1.00 183.50 151 SER A O 1
ATOM 719 N N . ASN A 1 97 ? 10.182 109.501 33.648 1.00 183.48 152 ASN A N 1
ATOM 720 C CA . ASN A 1 97 ? 9.400 110.421 32.801 1.00 172.00 152 ASN A CA 1
ATOM 721 C C . ASN A 1 97 ? 7.984 109.882 32.547 1.00 168.28 152 ASN A C 1
ATOM 722 O O . ASN A 1 97 ? 7.835 108.723 32.140 1.00 125.52 152 ASN A O 1
ATOM 724 N N . PRO A 1 98 ? 6.942 110.716 32.803 1.00 188.24 153 PRO A N 1
ATOM 725 C CA . PRO A 1 98 ? 5.538 110.317 32.628 1.00 184.94 153 PRO A CA 1
ATOM 726 C C . PRO A 1 98 ? 4.983 110.682 31.251 1.00 174.31 153 PRO A C 1
ATOM 727 O O . PRO A 1 98 ? 5.107 109.901 30.308 1.00 152.54 153 PRO A O 1
ATOM 731 N N . GLY A 1 102 ? 4.846 102.598 32.914 1.00 130.19 157 GLY A N 1
ATOM 732 C CA . GLY A 1 102 ? 5.346 101.712 31.865 1.00 149.02 157 GLY A CA 1
ATOM 733 C C . GLY A 1 102 ? 6.151 102.446 30.803 1.00 154.23 157 GLY A C 1
ATOM 734 O O . GLY A 1 102 ? 5.611 103.334 30.131 1.00 154.23 157 GLY A O 1
ATOM 735 N N . SER A 1 103 ? 7.430 102.056 30.660 1.00 139.39 158 SER A N 1
ATOM 736 C CA . SER A 1 103 ? 8.427 102.654 29.737 1.00 134.28 158 SER A CA 1
ATOM 737 C C . SER A 1 103 ? 9.638 103.222 30.493 1.00 145.04 158 SER A C 1
ATOM 738 O O . SER A 1 103 ? 9.663 104.421 30.780 1.00 161.95 158 SER A O 1
ATOM 740 N N . LEU A 1 104 ? 10.630 102.378 30.811 1.00 130.65 159 LEU A N 1
ATOM 741 C CA . LEU A 1 104 ? 11.881 102.823 31.476 1.00 109.67 159 LEU A CA 1
ATOM 742 C C . LEU A 1 104 ? 12.767 103.688 30.531 1.00 102.09 159 LEU A C 1
ATOM 743 O O . LEU A 1 104 ? 13.040 103.277 29.422 1.00 113.08 159 LEU A O 1
ATOM 745 N N . PHE A 1 105 ? 13.176 104.888 30.951 1.00 94.30 160 PHE A N 1
ATOM 746 C CA . PHE A 1 105 ? 14.077 105.760 30.160 1.00 85.00 160 PHE A CA 1
ATOM 747 C C . PHE A 1 105 ? 15.466 105.812 30.823 1.00 91.68 160 PHE A C 1
ATOM 748 O O . PHE A 1 105 ? 15.581 105.542 32.011 1.00 112.81 160 PHE A O 1
ATOM 750 N N . TYR A 1 106 ? 16.514 106.123 30.054 1.00 93.30 161 TYR A N 1
ATOM 751 C CA . TYR A 1 106 ? 17.899 106.195 30.556 1.00 89.62 161 TYR A CA 1
ATOM 752 C C . TYR A 1 106 ? 18.728 107.281 29.893 1.00 94.02 161 TYR A C 1
ATOM 753 O O . TYR A 1 106 ? 18.393 107.752 28.803 1.00 98.04 161 TYR A O 1
ATOM 762 N N . VAL A 1 107 ? 19.834 107.659 30.524 1.00 80.93 162 VAL A N 1
ATOM 763 C CA . VAL A 1 107 ? 20.744 108.586 29.889 1.00 79.38 162 VAL A CA 1
ATOM 764 C C . VAL A 1 107 ? 22.163 108.054 29.960 1.00 83.69 162 VAL A C 1
ATOM 765 O O . VAL A 1 107 ? 22.497 107.295 30.862 1.00 94.10 162 VAL A O 1
ATOM 769 N N . SER A 1 108 ? 22.980 108.416 28.968 1.00 93.22 163 SER A N 1
ATOM 770 C CA . SER A 1 108 ? 24.417 108.143 28.990 1.00 89.53 163 SER A CA 1
ATOM 771 C C . SER A 1 108 ? 24.969 108.995 30.109 1.00 97.67 163 SER A C 1
ATOM 772 O O . SER A 1 108 ? 24.469 110.128 30.353 1.00 83.19 163 SER A O 1
ATOM 775 N N . SER A 1 109 ? 25.987 108.484 30.798 1.00 91.72 164 SER A N 1
ATOM 776 C CA . SER A 1 109 ? 26.541 109.278 31.892 1.00 78.84 164 SER A CA 1
ATOM 777 C C . SER A 1 109 ? 26.829 110.680 31.392 1.00 76.80 164 SER A C 1
ATOM 778 O O . SER A 1 109 ? 26.584 111.649 32.075 1.00 85.95 164 SER A O 1
ATOM 781 N N . ASP A 1 110 ? 27.259 110.792 30.151 1.00 84.00 165 ASP A N 1
ATOM 782 C CA . ASP A 1 110 ? 27.557 112.090 29.567 1.00 85.32 165 ASP A CA 1
ATOM 783 C C . ASP A 1 110 ? 26.392 112.858 28.950 1.00 85.90 165 ASP A C 1
ATOM 784 O O . ASP A 1 110 ? 26.649 113.840 28.240 1.00 85.64 165 ASP A O 1
ATOM 789 N N . ASP A 1 111 ? 25.144 112.434 29.198 1.00 80.93 166 ASP A N 1
ATOM 790 C CA . ASP A 1 111 ? 23.948 113.135 28.671 1.00 83.21 166 ASP A CA 1
ATOM 791 C C . ASP A 1 111 ? 23.818 113.301 27.132 1.00 84.11 166 ASP A C 1
ATOM 792 O O . ASP A 1 111 ? 23.125 114.218 26.627 1.00 78.12 166 ASP A O 1
ATOM 797 N N . GLU A 1 112 ? 24.471 112.456 26.358 1.00 79.60 167 GLU A N 1
ATOM 798 C CA . GLU A 1 112 ? 24.317 112.656 24.930 1.00 79.66 167 GLU A CA 1
ATOM 799 C C . GLU A 1 112 ? 23.220 111.792 24.331 1.00 74.15 167 GLU A C 1
ATOM 800 O O . GLU A 1 112 ? 22.535 112.211 23.415 1.00 79.53 167 GLU A O 1
ATOM 806 N N . PHE A 1 113 ? 23.006 110.637 24.941 1.00 66.40 168 PHE A N 1
ATOM 807 C CA . PHE A 1 113 ? 22.115 109.615 24.454 1.00 68.92 168 PHE A CA 1
ATOM 808 C C . PHE A 1 113 ? 20.969 109.318 25.402 1.00 68.45 168 PHE A C 1
ATOM 809 O O . PHE A 1 113 ? 21.195 108.755 26.457 1.00 67.74 168 PHE A O 1
ATOM 817 N N . ILE A 1 114 ? 19.742 109.664 25.021 1.00 71.99 169 ILE A N 1
ATOM 818 C CA . ILE A 1 114 ? 18.573 109.091 25.714 1.00 75.25 169 ILE A CA 1
ATOM 819 C C . ILE A 1 114 ? 18.427 107.634 25.251 1.00 70.63 169 ILE A C 1
ATOM 820 O O . ILE A 1 114 ? 18.671 107.332 24.099 1.00 77.50 169 ILE A O 1
ATOM 822 N N . ILE A 1 115 ? 18.060 106.737 26.157 1.00 75.25 170 ILE A N 1
ATOM 823 C CA . ILE A 1 115 ? 17.694 105.368 25.798 1.00 75.28 170 ILE A CA 1
ATOM 824 C C . ILE A 1 115 ? 16.271 104.936 26.254 1.00 90.28 170 ILE A C 1
ATOM 825 O O . ILE A 1 115 ? 16.136 104.354 27.331 1.00 100.68 170 ILE A O 1
ATOM 830 N N . LYS A 1 116 ? 15.229 105.178 25.442 1.00 83.37 171 LYS A N 1
ATOM 831 C CA . LYS A 1 116 ? 13.863 104.700 25.733 1.00 68.64 171 LYS A CA 1
ATOM 832 C C . LYS A 1 116 ? 13.680 103.220 25.432 1.00 79.49 171 LYS A C 1
ATOM 833 O O . LYS A 1 116 ? 14.247 102.715 24.458 1.00 90.53 171 LYS A O 1
ATOM 836 N N . THR A 1 117 ? 12.884 102.536 26.263 1.00 83.07 172 THR A N 1
ATOM 837 C CA . THR A 1 117 ? 12.291 101.247 25.910 1.00 83.11 172 THR A CA 1
ATOM 838 C C . THR A 1 117 ? 11.104 101.578 25.054 1.00 90.39 172 THR A C 1
ATOM 839 O O . THR A 1 117 ? 10.549 102.703 25.138 1.00 90.10 172 THR A O 1
ATOM 843 N N . VAL A 1 118 ? 10.698 100.591 24.254 1.00 84.42 173 VAL A N 1
ATOM 844 C CA . VAL A 1 118 ? 9.544 100.725 23.364 1.00 79.65 173 VAL A CA 1
ATOM 845 C C . VAL A 1 118 ? 8.738 99.421 23.198 1.00 86.46 173 VAL A C 1
ATOM 846 O O . VAL A 1 118 ? 9.278 98.280 23.270 1.00 83.85 173 VAL A O 1
ATOM 850 N N . GLN A 1 119 ? 7.439 99.606 22.960 1.00 79.51 174 GLN A N 1
ATOM 851 C CA . GLN A 1 119 ? 6.550 98.486 22.746 1.00 81.94 174 GLN A CA 1
ATOM 852 C C . GLN A 1 119 ? 6.756 97.921 21.346 1.00 81.81 174 GLN A C 1
ATOM 853 O O . GLN A 1 119 ? 6.970 98.664 20.381 1.00 89.61 174 GLN A O 1
ATOM 856 N N . HIS A 1 120 ? 6.735 96.599 21.259 1.00 82.16 175 HIS A N 1
ATOM 857 C CA . HIS A 1 120 ? 6.834 95.833 19.999 1.00 81.29 175 HIS A CA 1
ATOM 858 C C . HIS A 1 120 ? 6.237 96.509 18.743 1.00 81.18 175 HIS A C 1
ATOM 859 O O . HIS A 1 120 ? 6.743 96.340 17.636 1.00 71.86 175 HIS A O 1
ATOM 866 N N . LYS A 1 121 ? 5.157 97.266 18.937 1.00 87.56 176 LYS A N 1
ATOM 867 C CA . LYS A 1 121 ? 4.462 97.979 17.868 1.00 79.53 176 LYS A CA 1
ATOM 868 C C . LYS A 1 121 ? 5.362 99.067 17.302 1.00 81.00 176 LYS A C 1
ATOM 869 O O . LYS A 1 121 ? 5.742 99.023 16.133 1.00 80.34 176 LYS A O 1
ATOM 871 N N . GLU A 1 122 ? 5.688 100.040 18.151 1.00 84.69 177 GLU A N 1
ATOM 872 C CA . GLU A 1 122 ? 6.566 101.150 17.818 1.00 79.97 177 GLU A CA 1
ATOM 873 C C . GLU A 1 122 ? 7.841 100.639 17.169 1.00 80.89 177 GLU A C 1
ATOM 874 O O . GLU A 1 122 ? 8.271 101.143 16.127 1.00 76.40 177 GLU A O 1
ATOM 880 N N . ALA A 1 123 ? 8.440 99.628 17.789 1.00 74.08 178 ALA A N 1
ATOM 881 C CA . ALA A 1 123 ? 9.655 99.038 17.255 1.00 72.47 178 ALA A CA 1
ATOM 882 C C . ALA A 1 123 ? 9.489 98.565 15.823 1.00 72.99 178 ALA A C 1
ATOM 883 O O . ALA A 1 123 ? 10.240 98.971 14.934 1.00 83.08 178 ALA A O 1
ATOM 885 N N . GLU A 1 124 ? 8.492 97.715 15.603 1.00 79.32 179 GLU A N 1
ATOM 886 C CA . GLU A 1 124 ? 8.147 97.247 14.264 1.00 79.11 179 GLU A CA 1
ATOM 887 C C . GLU A 1 124 ? 7.874 98.407 13.332 1.00 65.97 179 GLU A C 1
ATOM 888 O O . GLU A 1 124 ? 8.253 98.396 12.178 1.00 65.44 179 GLU A O 1
ATOM 894 N N . PHE A 1 125 ? 7.240 99.431 13.855 1.00 60.10 180 PHE A N 1
ATOM 895 C CA . PHE A 1 125 ? 6.840 100.551 13.019 1.00 71.41 180 PHE A CA 1
ATOM 896 C C . PHE A 1 125 ? 8.076 101.248 12.500 1.00 75.22 180 PHE A C 1
ATOM 897 O O . PHE A 1 125 ? 8.160 101.645 11.346 1.00 81.74 180 PHE A O 1
ATOM 905 N N . LEU A 1 126 ? 9.053 101.363 13.380 1.00 75.08 181 LEU A N 1
ATOM 906 C CA . LEU A 1 126 ? 10.171 102.195 13.118 1.00 69.71 181 LEU A CA 1
ATOM 907 C C . LEU A 1 126 ? 10.962 101.465 12.100 1.00 76.82 181 LEU A C 1
ATOM 908 O O . LEU A 1 126 ? 11.576 102.078 11.220 1.00 90.85 181 LEU A O 1
ATOM 913 N N . GLN A 1 127 ? 10.934 100.139 12.198 1.00 74.26 182 GLN A N 1
ATOM 914 C CA . GLN A 1 127 ? 11.680 99.335 11.240 1.00 70.27 182 GLN A CA 1
ATOM 915 C C . GLN A 1 127 ? 11.132 99.664 9.835 1.00 69.71 182 GLN A C 1
ATOM 916 O O . GLN A 1 127 ? 11.870 99.786 8.868 1.00 75.38 182 GLN A O 1
ATOM 922 N N . THR A 1 128 ? 9.843 99.914 9.731 1.00 57.04 183 THR A N 1
ATOM 923 C CA . THR A 1 128 ? 9.344 100.302 8.445 1.00 55.85 183 THR A CA 1
ATOM 924 C C . THR A 1 128 ? 9.699 101.745 8.052 1.00 56.82 183 THR A C 1
ATOM 925 O O . THR A 1 128 ? 9.804 102.056 6.860 1.00 63.63 183 THR A O 1
ATOM 929 N N . LEU A 1 129 ? 9.865 102.630 9.029 1.00 50.74 184 LEU A N 1
ATOM 930 C CA . LEU A 1 129 ? 10.347 103.975 8.723 1.00 55.51 184 LEU A CA 1
ATOM 931 C C . LEU A 1 129 ? 11.738 104.026 8.089 1.00 58.44 184 LEU A C 1
ATOM 932 O O . LEU A 1 129 ? 12.068 105.007 7.412 1.00 57.48 184 LEU A O 1
ATOM 937 N N . LEU A 1 130 ? 12.560 103.002 8.320 1.00 47.67 185 LEU A N 1
ATOM 938 C CA . LEU A 1 130 ? 13.955 103.164 8.006 1.00 54.74 185 LEU A CA 1
ATOM 939 C C . LEU A 1 130 ? 14.257 103.715 6.608 1.00 56.91 185 LEU A C 1
ATOM 940 O O . LEU A 1 130 ? 14.876 104.754 6.450 1.00 56.56 185 LEU A O 1
ATOM 945 N N . PRO A 1 131 ? 13.804 103.034 5.581 1.00 62.95 186 PRO A N 1
ATOM 946 C CA . PRO A 1 131 ? 14.181 103.560 4.287 1.00 63.26 186 PRO A CA 1
ATOM 947 C C . PRO A 1 131 ? 13.721 105.010 4.104 1.00 61.26 186 PRO A C 1
ATOM 948 O O . PRO A 1 131 ? 14.475 105.865 3.600 1.00 56.55 186 PRO A O 1
ATOM 952 N N . GLY A 1 132 ? 12.501 105.297 4.539 1.00 57.24 187 GLY A N 1
ATOM 953 C CA . GLY A 1 132 ? 11.990 106.663 4.407 1.00 55.85 187 GLY A CA 1
ATOM 954 C C . GLY A 1 132 ? 12.862 107.667 5.124 1.00 53.16 187 GLY A C 1
ATOM 955 O O . GLY A 1 132 ? 13.043 108.791 4.667 1.00 55.69 187 GLY A O 1
ATOM 956 N N . TYR A 1 133 ? 13.384 107.234 6.262 1.00 53.74 188 TYR A N 1
ATOM 957 C CA . TYR A 1 133 ? 14.272 108.018 7.116 1.00 55.44 188 TYR A CA 1
ATOM 958 C C . TYR A 1 133 ? 15.581 108.251 6.385 1.00 57.33 188 TYR A C 1
ATOM 959 O O . TYR A 1 133 ? 16.085 109.365 6.335 1.00 71.83 188 TYR A O 1
ATOM 968 N N . PHE A 1 134 ? 16.122 107.203 5.788 1.00 54.88 189 PHE A N 1
ATOM 969 C CA . PHE A 1 134 ? 17.311 107.347 4.986 1.00 49.90 189 PHE A CA 1
ATOM 970 C C . PHE A 1 134 ? 17.081 108.434 3.915 1.00 49.97 189 PHE A C 1
ATOM 971 O O . PHE A 1 134 ? 17.821 109.421 3.823 1.00 47.10 189 PHE A O 1
ATOM 979 N N . MET A 1 135 ? 16.010 108.317 3.155 1.00 48.16 190 MET A N 1
ATOM 980 C CA . MET A 1 135 ? 15.783 109.321 2.113 1.00 53.40 190 MET A CA 1
ATOM 981 C C . MET A 1 135 ? 15.703 110.715 2.656 1.00 54.15 190 MET A C 1
ATOM 982 O O . MET A 1 135 ? 15.896 111.680 1.937 1.00 54.67 190 MET A O 1
ATOM 987 N N . ASN A 1 136 ? 15.385 110.831 3.932 1.00 56.07 191 ASN A N 1
ATOM 988 C CA . ASN A 1 136 ? 15.257 112.166 4.500 1.00 58.31 191 ASN A CA 1
ATOM 989 C C . ASN A 1 136 ? 16.600 112.744 4.875 1.00 60.32 191 ASN A C 1
ATOM 990 O O . ASN A 1 136 ? 16.932 113.845 4.402 1.00 51.15 191 ASN A O 1
ATOM 995 N N . LEU A 1 137 ? 17.351 112.004 5.716 1.00 56.29 192 LEU A N 1
ATOM 996 C CA . LEU A 1 137 ? 18.730 112.319 5.998 1.00 54.26 192 LEU A CA 1
ATOM 997 C C . LEU A 1 137 ? 19.530 112.771 4.762 1.00 62.03 192 LEU A C 1
ATOM 998 O O . LEU A 1 137 ? 20.252 113.758 4.842 1.00 62.33 192 LEU A O 1
ATOM 1003 N N . ASN A 1 138 ? 19.388 112.073 3.626 1.00 59.43 193 ASN A N 1
ATOM 1004 C CA . ASN A 1 138 ? 20.187 112.388 2.441 1.00 56.04 193 ASN A CA 1
ATOM 1005 C C . ASN A 1 138 ? 19.592 113.480 1.580 1.00 58.32 193 ASN A C 1
ATOM 1006 O O . ASN A 1 138 ? 20.021 113.671 0.457 1.00 75.71 193 ASN A O 1
ATOM 1011 N N . GLN A 1 139 ? 18.580 114.167 2.058 1.00 54.12 194 GLN A N 1
ATOM 1012 C CA . GLN A 1 139 ? 18.023 115.241 1.271 1.00 50.53 194 GLN A CA 1
ATOM 1013 C C . GLN A 1 139 ? 17.848 116.490 2.134 1.00 58.75 194 GLN A C 1
ATOM 1014 O O . GLN A 1 139 ? 17.752 117.575 1.640 1.00 64.61 194 GLN A O 1
ATOM 1020 N N . ASN A 1 140 ? 17.758 116.338 3.440 1.00 64.80 195 ASN A N 1
ATOM 1021 C CA . ASN A 1 140 ? 17.447 117.470 4.273 1.00 66.49 195 ASN A CA 1
ATOM 1022 C C . ASN A 1 140 ? 18.362 117.340 5.446 1.00 76.23 195 ASN A C 1
ATOM 1023 O O . ASN A 1 140 ? 17.983 116.847 6.524 1.00 67.41 195 ASN A O 1
ATOM 1028 N N . MET A 1 141 ? 19.596 117.767 5.200 1.00 88.76 196 MET A N 1
ATOM 1029 C CA . MET A 1 141 ? 20.703 117.401 6.056 1.00 92.61 196 MET A CA 1
ATOM 1030 C C . MET A 1 141 ? 20.476 118.005 7.437 1.00 85.00 196 MET A C 1
ATOM 1031 O O . MET A 1 141 ? 20.799 117.372 8.442 1.00 84.87 196 MET A O 1
ATOM 1033 N N . ARG A 1 142 ? 19.830 119.174 7.471 1.00 81.83 197 ARG A N 1
ATOM 1034 C CA . ARG A 1 142 ? 19.402 119.830 8.721 1.00 89.29 197 ARG A CA 1
ATOM 1035 C C . ARG A 1 142 ? 18.022 119.394 9.325 1.00 86.07 197 ARG A C 1
ATOM 1036 O O . ARG A 1 142 ? 17.424 120.121 10.127 1.00 76.83 197 ARG A O 1
ATOM 1044 N N . THR A 1 143 ? 17.507 118.228 8.941 1.00 76.48 198 THR A N 1
ATOM 1045 C CA . THR A 1 143 ? 16.259 117.748 9.500 1.00 72.14 198 THR A CA 1
ATOM 1046 C C . THR A 1 143 ? 16.234 117.834 11.050 1.00 78.38 198 THR A C 1
ATOM 1047 O O . THR A 1 143 ? 17.230 117.484 11.744 1.00 72.73 198 THR A O 1
ATOM 1051 N N . LEU A 1 144 ? 15.065 118.262 11.551 1.00 63.01 199 LEU A N 1
ATOM 1052 C CA . LEU A 1 144 ? 14.714 118.228 12.960 1.00 55.09 199 LEU A CA 1
ATOM 1053 C C . LEU A 1 144 ? 14.312 116.902 13.594 1.00 52.62 199 LEU A C 1
ATOM 1054 O O . LEU A 1 144 ? 14.141 116.848 14.819 1.00 59.92 199 LEU A O 1
ATOM 1059 N N . LEU A 1 145 ? 14.161 115.826 12.827 1.00 51.31 200 LEU A N 1
ATOM 1060 C CA . LEU A 1 145 ? 13.651 114.590 13.462 1.00 50.05 200 LEU A CA 1
ATOM 1061 C C . LEU A 1 145 ? 14.579 114.013 14.518 1.00 47.17 200 LEU A C 1
ATOM 1062 O O . LEU A 1 145 ? 15.737 114.424 14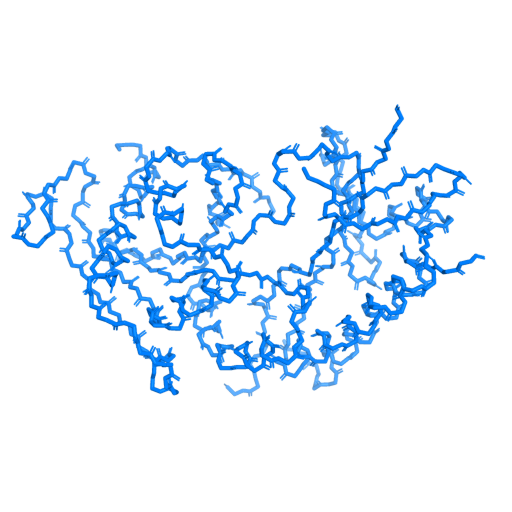.651 1.00 51.52 200 LEU A O 1
ATOM 1067 N N . PRO A 1 146 ? 14.053 113.075 15.295 1.00 43.61 201 PRO A N 1
ATOM 1068 C CA . PRO A 1 146 ? 14.830 112.305 16.181 1.00 47.02 201 PRO A CA 1
ATOM 1069 C C . PRO A 1 146 ? 16.020 111.812 15.427 1.00 51.76 201 PRO A C 1
ATOM 1070 O O . PRO A 1 146 ? 15.935 111.638 14.200 1.00 63.06 201 PRO A O 1
ATOM 1074 N N . LYS A 1 147 ? 17.123 111.619 16.139 1.00 46.55 202 LYS A N 1
ATOM 1075 C CA . LYS A 1 147 ? 18.226 110.952 15.545 1.00 50.63 202 LYS A CA 1
ATOM 1076 C C . LYS A 1 147 ? 18.290 109.570 16.162 1.00 57.98 202 LYS A C 1
ATOM 1077 O O . LYS A 1 147 ? 18.593 109.414 17.358 1.00 54.68 202 LYS A O 1
ATOM 1083 N N . PHE A 1 148 ? 17.967 108.553 15.364 1.00 55.64 203 PHE A N 1
ATOM 1084 C CA . PHE A 1 148 ? 18.039 107.192 15.879 1.00 55.42 203 PHE A CA 1
ATOM 1085 C C . PHE A 1 148 ? 19.430 106.594 15.672 1.00 57.23 203 PHE A C 1
ATOM 1086 O O . PHE A 1 148 ? 19.907 106.582 14.568 1.00 63.06 203 PHE A O 1
ATOM 1094 N N . TYR A 1 149 ? 20.098 106.130 16.723 1.00 56.89 204 TYR A N 1
ATOM 1095 C CA . TYR A 1 149 ? 21.462 105.601 16.561 1.00 54.05 204 TYR A CA 1
ATOM 1096 C C . TYR A 1 149 ? 21.434 104.107 16.606 1.00 57.72 204 TYR A C 1
ATOM 1097 O O . TYR A 1 149 ? 22.432 103.433 16.256 1.00 52.17 204 TYR A O 1
ATOM 1106 N N . GLY A 1 150 ? 20.311 103.564 17.060 1.00 57.00 205 GLY A N 1
ATOM 1107 C CA . GLY A 1 150 ? 20.272 102.128 17.185 1.00 64.75 205 GLY A CA 1
ATOM 1108 C C . GLY A 1 150 ? 18.960 101.641 17.664 1.00 64.22 205 GLY A C 1
ATOM 1109 O O . GLY A 1 150 ? 18.275 102.351 18.377 1.00 69.87 205 GLY A O 1
ATOM 1110 N N . LEU A 1 151 ? 18.625 100.422 17.259 1.00 67.52 206 LEU A N 1
ATOM 1111 C CA . LEU A 1 151 ? 17.419 99.746 17.721 1.00 68.15 206 LEU A CA 1
ATOM 1112 C C . LEU A 1 151 ? 17.827 98.349 18.052 1.00 68.84 206 LEU A C 1
ATOM 1113 O O . LEU A 1 151 ? 18.502 97.689 17.235 1.00 75.25 206 LEU A O 1
ATOM 1118 N N . TYR A 1 152 ? 17.455 97.917 19.253 1.00 63.53 207 TYR A N 1
ATOM 1119 C CA . TYR A 1 152 ? 17.867 96.611 19.781 1.00 65.96 207 TYR A CA 1
ATOM 1120 C C . TYR A 1 152 ? 16.786 96.007 20.687 1.00 77.49 207 TYR A C 1
ATOM 1121 O O . TYR A 1 152 ? 15.898 96.732 21.195 1.00 79.72 207 TYR A O 1
ATOM 1130 N N . CYS A 1 153 ? 16.866 94.691 20.894 1.00 79.26 208 CYS A N 1
ATOM 1131 C CA . CYS A 1 153 ? 15.978 93.992 21.842 1.00 91.68 208 CYS A CA 1
ATOM 1132 C C . CYS A 1 153 ? 16.738 93.061 22.805 1.00 89.43 208 CYS A C 1
ATOM 1133 O O . CYS A 1 153 ? 17.687 92.358 22.391 1.00 71.58 208 CYS A O 1
ATOM 1136 N N . VAL A 1 154 ? 16.323 93.074 24.084 1.00 94.34 209 VAL A N 1
ATOM 1137 C CA . VAL A 1 154 ? 16.804 92.091 25.094 1.00 100.68 209 VAL A CA 1
ATOM 1138 C C . VAL A 1 154 ? 15.769 91.071 25.602 1.00 103.40 209 VAL A C 1
ATOM 1139 O O . VAL A 1 154 ? 14.735 91.437 26.178 1.00 99.94 209 VAL A O 1
ATOM 1143 N N . GLN A 1 155 ? 16.097 89.794 25.424 1.00 99.33 210 GLN A N 1
ATOM 1144 C CA . GLN A 1 155 ? 15.299 88.704 25.930 1.00 108.30 210 GLN A CA 1
ATOM 1145 C C . GLN A 1 155 ? 15.806 88.290 27.308 1.00 126.32 210 GLN A C 1
ATOM 1146 O O . GLN A 1 155 ? 16.808 87.565 27.433 1.00 116.53 210 GLN A O 1
ATOM 1152 N N . ALA A 1 156 ? 15.108 88.780 28.334 1.00 146.40 211 ALA A N 1
ATOM 1153 C CA . ALA A 1 156 ? 15.432 88.516 29.737 1.00 154.91 211 ALA A CA 1
ATOM 1154 C C . ALA A 1 156 ? 14.447 87.495 30.316 1.00 158.40 211 ALA A C 1
ATOM 1155 O O . ALA A 1 156 ? 13.272 87.816 30.513 1.00 169.91 211 ALA A O 1
ATOM 1157 N N . ASP A 1 157 ? 14.934 86.281 30.594 1.00 142.63 212 ASP A N 1
ATOM 1158 C CA . ASP A 1 157 ? 14.091 85.152 31.022 1.00 133.28 212 ASP A CA 1
ATOM 1159 C C . ASP A 1 157 ? 12.921 84.964 30.047 1.00 132.02 212 ASP A C 1
ATOM 1160 O O . ASP A 1 157 ? 13.096 84.432 28.942 1.00 134.09 212 ASP A O 1
ATOM 1162 N N . GLY A 1 158 ? 11.745 85.440 30.443 1.00 131.80 213 GLY A N 1
ATOM 1163 C CA . GLY A 1 158 ? 10.524 85.268 29.648 1.00 134.05 213 GLY A CA 1
ATOM 1164 C C . GLY A 1 158 ? 10.305 86.206 28.469 1.00 127.53 213 GLY A C 1
ATOM 1165 O O . GLY A 1 158 ? 10.349 85.767 27.317 1.00 116.40 213 GLY A O 1
ATOM 1166 N N . LYS A 1 159 ? 10.072 87.490 28.770 1.00 134.64 214 LYS A N 1
ATOM 1167 C CA . LYS A 1 159 ? 9.644 88.512 27.792 1.00 128.11 214 LYS A CA 1
ATOM 1168 C C . LYS A 1 159 ? 10.778 89.260 27.046 1.00 123.75 214 LYS A C 1
ATOM 1169 O O . LYS A 1 159 ? 11.955 88.862 27.066 1.00 107.62 214 LYS A O 1
ATOM 1171 N N . ASN A 1 160 ? 10.381 90.342 26.376 1.00 121.04 215 ASN A N 1
ATOM 1172 C CA . ASN A 1 160 ? 11.221 91.058 25.429 1.00 98.58 215 ASN A CA 1
ATOM 1173 C C . ASN A 1 160 ? 11.271 92.522 25.710 1.00 100.17 215 ASN A C 1
ATOM 1174 O O . ASN A 1 160 ? 10.247 93.213 25.724 1.00 108.32 215 ASN A O 1
ATOM 1179 N N . ILE A 1 161 ? 12.469 93.021 25.911 1.00 89.00 216 ILE A N 1
ATOM 1180 C CA . ILE A 1 161 ? 12.564 94.434 26.088 1.00 93.25 216 ILE A CA 1
ATOM 1181 C C . ILE A 1 161 ? 13.188 95.025 24.823 1.00 99.40 216 ILE A C 1
ATOM 1182 O O . ILE A 1 161 ? 14.239 94.571 24.347 1.00 97.50 216 ILE A O 1
ATOM 1187 N N . ARG A 1 162 ? 12.486 95.996 24.250 1.00 84.60 217 ARG A N 1
ATOM 1188 C CA . ARG A 1 162 ? 12.907 96.585 23.021 1.00 80.69 217 ARG A CA 1
ATOM 1189 C C . ARG A 1 162 ? 13.392 97.964 23.381 1.00 86.63 217 ARG A C 1
ATOM 1190 O O . ARG A 1 162 ? 12.603 98.766 23.909 1.00 84.46 217 ARG A O 1
ATOM 1198 N N . ILE A 1 163 ? 14.674 98.255 23.115 1.00 82.13 218 ILE A N 1
ATOM 1199 C CA . ILE A 1 163 ? 15.128 99.650 23.182 1.00 75.41 218 ILE A CA 1
ATOM 1200 C C . ILE A 1 163 ? 15.619 100.224 21.903 1.00 72.84 218 ILE A C 1
ATOM 1201 O O . ILE A 1 163 ? 16.193 99.551 21.029 1.00 69.14 218 ILE A O 1
ATOM 1206 N N . VAL A 1 164 ? 15.379 101.519 21.859 1.00 69.19 219 VAL A N 1
ATOM 1207 C CA . VAL A 1 164 ? 15.808 102.369 20.819 1.00 72.44 219 VAL A CA 1
ATOM 1208 C C . VAL A 1 164 ? 16.845 103.272 21.484 1.00 77.92 219 VAL A C 1
ATOM 1209 O O . VAL A 1 164 ? 16.688 103.597 22.662 1.00 84.28 219 VAL A O 1
ATOM 1213 N N . VAL A 1 165 ? 17.902 103.650 20.756 1.00 74.06 220 VAL A N 1
ATOM 1214 C CA . VAL A 1 165 ? 18.887 104.611 21.260 1.00 66.94 220 VAL A CA 1
ATOM 1215 C C . VAL A 1 165 ? 18.979 105.866 20.406 1.00 67.97 220 VAL A C 1
ATOM 1216 O O . VAL A 1 165 ? 19.149 105.787 19.183 1.00 75.64 220 VAL A O 1
ATOM 1220 N N . MET A 1 166 ? 18.907 107.020 21.049 1.00 58.21 221 MET A N 1
ATOM 1221 C CA . MET A 1 166 ? 18.764 108.240 20.298 1.00 62.98 221 MET A CA 1
ATOM 1222 C C . MET A 1 166 ? 19.382 109.443 21.008 1.00 63.06 221 MET A C 1
ATOM 1223 O O . MET A 1 166 ? 20.028 109.303 22.018 1.00 64.98 221 MET A O 1
ATOM 1228 N N . ASN A 1 167 ? 19.188 110.620 20.441 1.00 57.63 222 ASN A N 1
ATOM 1229 C CA . ASN A 1 167 ? 19.904 111.776 20.848 1.00 58.80 222 ASN A CA 1
ATOM 1230 C C . ASN A 1 167 ? 19.151 112.437 21.958 1.00 70.73 222 ASN A C 1
ATOM 1231 O O . ASN A 1 167 ? 17.927 112.432 21.969 1.00 84.55 222 ASN A O 1
ATOM 1236 N N . ASN A 1 168 ? 19.884 112.998 22.905 1.00 71.84 223 ASN A N 1
ATOM 1237 C CA . ASN A 1 168 ? 19.262 113.769 23.922 1.00 77.36 223 ASN A CA 1
ATOM 1238 C C . ASN A 1 168 ? 19.222 115.201 23.426 1.00 68.17 223 ASN A C 1
ATOM 1239 O O . ASN A 1 168 ? 20.154 115.937 23.606 1.00 72.78 223 ASN A O 1
ATOM 1244 N N . LEU A 1 169 ? 18.125 115.589 22.795 1.00 73.50 224 LEU A N 1
ATOM 1245 C CA . LEU A 1 169 ? 18.003 116.927 22.218 1.00 72.37 224 LEU A CA 1
ATOM 1246 C C . LEU A 1 169 ? 18.568 118.056 23.085 1.00 73.15 224 LEU A C 1
ATOM 1247 O O . LEU A 1 169 ? 19.202 118.945 22.550 1.00 73.26 224 LEU A O 1
ATOM 1252 N N . LEU A 1 170 ? 18.365 118.026 24.403 1.00 85.31 225 LEU A N 1
ATOM 1253 C CA . LEU A 1 170 ? 18.967 119.051 25.309 1.00 87.95 225 LEU A CA 1
ATOM 1254 C C . LEU A 1 170 ? 19.774 118.431 26.440 1.00 97.29 225 LEU A C 1
ATOM 1255 O O . LEU A 1 170 ? 19.193 118.073 27.474 1.00 98.51 225 LEU A O 1
ATOM 1260 N N . PRO A 1 171 ? 21.111 118.324 26.271 1.00 102.54 226 PRO A N 1
ATOM 1261 C CA . PRO A 1 171 ? 21.957 117.605 27.236 1.00 100.32 226 PRO A CA 1
ATOM 1262 C C . PRO A 1 171 ? 22.376 118.554 28.354 1.00 99.19 226 PRO A C 1
ATOM 1263 O O . PRO A 1 171 ? 22.406 119.781 28.129 1.00 96.16 226 PRO A O 1
ATOM 1267 N N . ARG A 1 172 ? 22.685 118.015 29.534 1.00 96.77 227 ARG A N 1
ATOM 1268 C CA . ARG A 1 172 ? 22.937 118.873 30.712 1.00 111.57 227 ARG A CA 1
ATOM 1269 C C . ARG A 1 172 ? 23.923 120.027 30.424 1.00 112.29 227 ARG A C 1
ATOM 1270 O O . ARG A 1 172 ? 23.791 121.128 30.987 1.00 105.39 227 ARG A O 1
ATOM 1278 N N . ALA A 1 173 ? 24.895 119.750 29.548 1.00 107.03 228 ALA A N 1
ATOM 1279 C CA . ALA A 1 173 ? 25.953 120.687 29.153 1.00 97.66 228 ALA A CA 1
ATOM 1280 C C . ALA A 1 173 ? 25.517 122.166 28.999 1.00 100.37 228 ALA A C 1
ATOM 1281 O O . ALA A 1 173 ? 26.158 123.049 29.551 1.00 108.79 228 ALA A O 1
ATOM 1283 N N . VAL A 1 174 ? 24.451 122.450 28.257 1.00 110.61 229 VAL A N 1
ATOM 1284 C CA . VAL A 1 174 ? 23.964 123.830 28.188 1.00 110.12 229 VAL A CA 1
ATOM 1285 C C . VAL A 1 174 ? 22.767 123.946 29.108 1.00 120.45 229 VAL A C 1
ATOM 1286 O O . VAL A 1 174 ? 21.897 123.068 29.125 1.00 131.17 229 VAL A O 1
ATOM 1288 N N . PRO A 1 175 ? 22.732 125.024 29.899 1.00 128.14 230 PRO A N 1
ATOM 1289 C CA . PRO A 1 175 ? 21.742 125.159 30.945 1.00 120.68 230 PRO A CA 1
ATOM 1290 C C . PRO A 1 175 ? 20.439 125.681 30.347 1.00 112.50 230 PRO A C 1
ATOM 1291 O O . PRO A 1 175 ? 20.399 126.735 29.681 1.00 97.79 230 PRO A O 1
ATOM 1295 N N . MET A 1 176 ? 19.370 124.941 30.557 1.00 99.74 231 MET A N 1
ATOM 1296 C CA . MET A 1 176 ? 18.187 125.277 29.811 1.00 104.89 231 MET A CA 1
ATOM 1297 C C . MET A 1 176 ? 17.308 126.218 30.630 1.00 101.96 231 MET A C 1
ATOM 1298 O O . MET A 1 176 ? 16.722 125.781 31.641 1.00 102.65 231 MET A O 1
ATOM 1303 N N . HIS A 1 177 ? 17.232 127.501 30.231 1.00 93.47 232 HIS A N 1
ATOM 1304 C CA . HIS A 1 177 ? 16.446 128.490 31.036 1.00 101.45 232 HIS A CA 1
ATOM 1305 C C . HIS A 1 177 ? 14.950 128.278 30.858 1.00 96.98 232 HIS A C 1
ATOM 1306 O O . HIS A 1 177 ? 14.156 128.375 31.798 1.00 93.65 232 HIS A O 1
ATOM 1313 N N . LEU A 1 178 ? 14.574 127.969 29.630 1.00 102.12 233 LEU A N 1
ATOM 1314 C CA . LEU A 1 178 ? 13.218 127.563 29.354 1.00 99.78 233 LEU A CA 1
ATOM 1315 C C . LEU A 1 178 ? 13.112 126.240 28.590 1.00 97.18 233 LEU A C 1
ATOM 1316 O O . LEU A 1 178 ? 13.949 125.948 27.736 1.00 92.51 233 LEU A O 1
ATOM 1321 N N . LYS A 1 179 ? 12.096 125.445 28.925 1.00 95.76 234 LYS A N 1
ATOM 1322 C CA . LYS A 1 179 ? 11.694 124.295 28.109 1.00 91.67 234 LYS A CA 1
ATOM 1323 C C . LYS A 1 179 ? 10.189 124.369 27.768 1.00 100.78 234 LYS A C 1
ATOM 1324 O O . LYS A 1 179 ? 9.346 124.481 28.658 1.00 120.94 234 LYS A O 1
ATOM 1327 N N . PHE A 1 180 ? 9.870 124.335 26.476 1.00 99.49 235 PHE A N 1
ATOM 1328 C CA . PHE A 1 180 ? 8.488 124.284 25.976 1.00 82.22 235 PHE A CA 1
ATOM 1329 C C . PHE A 1 180 ? 8.254 123.072 25.096 1.00 87.12 235 PHE A C 1
ATOM 1330 O O . PHE A 1 180 ? 9.159 122.660 24.362 1.00 81.95 235 PHE A O 1
ATOM 1338 N N . ASP A 1 181 ? 7.031 122.537 25.139 1.00 91.78 236 ASP A N 1
ATOM 1339 C CA . ASP A 1 181 ? 6.616 121.351 24.357 1.00 80.31 236 ASP A CA 1
ATOM 1340 C C . ASP A 1 181 ? 5.301 121.571 23.568 1.00 77.26 236 ASP A C 1
ATOM 1341 O O . ASP A 1 181 ? 4.200 121.622 24.143 1.00 68.59 236 ASP A O 1
ATOM 1346 N N . LEU A 1 182 ? 5.424 121.656 22.242 1.00 79.12 237 LEU A N 1
ATOM 1347 C CA . LEU A 1 182 ? 4.354 122.233 21.404 1.00 74.14 237 LEU A CA 1
ATOM 1348 C C . LEU A 1 182 ? 3.753 121.281 20.371 1.00 67.56 237 LEU A C 1
ATOM 1349 O O . LEU A 1 182 ? 4.434 120.381 19.898 1.00 72.51 237 LEU A O 1
ATOM 1354 N N . LYS A 1 183 ? 2.468 121.464 20.064 1.00 63.72 238 LYS A N 1
ATOM 1355 C CA . LYS A 1 183 ? 1.743 120.619 19.085 1.00 60.69 238 LYS A CA 1
ATOM 1356 C C . LYS A 1 183 ? 0.928 121.433 18.118 1.00 62.87 238 LYS A C 1
ATOM 1357 O O . LYS A 1 183 ? 0.629 120.982 16.999 1.00 82.52 238 LYS A O 1
ATOM 1363 N N . GLY A 1 184 ? 0.552 122.625 18.556 1.00 61.26 239 GLY A N 1
ATOM 1364 C CA . GLY A 1 184 ? -0.254 123.541 17.757 1.00 65.08 239 GLY A CA 1
ATOM 1365 C C . GLY A 1 184 ? -1.726 123.303 18.026 1.00 74.07 239 GLY A C 1
ATOM 1366 O O . GLY A 1 184 ? -2.603 123.972 17.438 1.00 74.11 239 GLY A O 1
ATOM 1367 N N . SER A 1 185 ? -1.993 122.323 18.891 1.00 68.27 240 SER A N 1
ATOM 1368 C CA . SER A 1 185 ? -3.298 122.205 19.507 1.00 76.54 240 SER A CA 1
ATOM 1369 C C . SER A 1 185 ? -3.364 123.019 20.833 1.00 78.69 240 SER A C 1
ATOM 1370 O O . SER A 1 185 ? -2.371 123.694 21.214 1.00 73.93 240 SER A O 1
ATOM 1373 N N . THR A 1 186 ? -4.532 122.982 21.499 1.00 72.47 241 THR A N 1
ATOM 1374 C CA . THR A 1 186 ? -4.744 123.737 22.756 1.00 73.86 241 THR A CA 1
ATOM 1375 C C . THR A 1 186 ? -5.280 122.935 23.964 1.00 78.12 241 THR A C 1
ATOM 1376 O O . THR A 1 186 ? -4.953 123.244 25.114 1.00 83.91 241 THR A O 1
ATOM 1380 N N . TYR A 1 187 ? -6.099 121.921 23.714 1.00 73.26 242 TYR A N 1
ATOM 1381 C CA . TYR A 1 187 ? -6.788 121.232 24.792 1.00 72.97 242 TYR A CA 1
ATOM 1382 C C . TYR A 1 187 ? -5.855 120.557 25.768 1.00 74.51 242 TYR A C 1
ATOM 1383 O O . TYR A 1 187 ? -5.009 119.779 25.355 1.00 80.31 242 TYR A O 1
ATOM 1392 N N . LYS A 1 188 ? -6.035 120.879 27.059 1.00 80.15 243 LYS A N 1
ATOM 1393 C CA . LYS A 1 188 ? -5.280 120.306 28.189 1.00 70.97 243 LYS A CA 1
ATOM 1394 C C . LYS A 1 188 ? -3.759 120.475 28.013 1.00 75.63 243 LYS A C 1
ATOM 1395 O O . LYS A 1 188 ? -2.941 119.731 28.559 1.00 78.12 243 LYS A O 1
ATOM 1401 N N . ARG A 1 189 ? -3.415 121.504 27.245 1.00 76.34 244 ARG A N 1
ATOM 1402 C CA . ARG A 1 189 ? -2.085 121.744 26.732 1.00 75.81 244 ARG A CA 1
ATOM 1403 C C . ARG A 1 189 ? -1.490 122.817 27.639 1.00 79.94 244 ARG A C 1
ATOM 1404 O O . ARG A 1 189 ? -1.080 123.919 27.194 1.00 74.01 244 ARG A O 1
ATOM 1412 N N . ARG A 1 190 ? -1.495 122.462 28.930 1.00 85.95 245 ARG A N 1
ATOM 1413 C CA . ARG A 1 190 ? -1.008 123.269 30.057 1.00 83.78 245 ARG A CA 1
ATOM 1414 C C . ARG A 1 190 ? -0.152 122.365 30.900 1.00 85.69 245 ARG A C 1
ATOM 1415 O O . ARG A 1 190 ? -0.381 121.141 30.978 1.00 73.60 245 ARG A O 1
ATOM 1423 N N . ALA A 1 191 ? 0.809 122.974 31.581 1.00 92.75 246 ALA A N 1
ATOM 1424 C CA . ALA A 1 191 ? 1.692 122.210 32.432 1.00 87.70 246 ALA A CA 1
ATOM 1425 C C . ALA A 1 191 ? 0.941 121.799 33.673 1.00 89.88 246 ALA A C 1
ATOM 1426 O O . ALA A 1 191 ? 0.329 122.646 34.351 1.00 86.99 246 ALA A O 1
ATOM 1428 N N . SER A 1 192 ? 0.972 120.494 33.941 1.00 92.72 247 SER A N 1
ATOM 1429 C CA . SER A 1 192 ? 0.394 119.920 35.154 1.00 98.95 247 SER A CA 1
ATOM 1430 C C . SER A 1 192 ? 1.086 120.542 36.347 1.00 107.00 247 SER A C 1
ATOM 1431 O O . SER A 1 192 ? 2.303 120.731 36.316 1.00 98.06 247 SER A O 1
ATOM 1434 N N . PRO A 1 193 ? 0.323 120.799 37.424 1.00 116.07 248 PRO A N 1
ATOM 1435 C CA . PRO A 1 193 ? 0.779 121.534 38.600 1.00 102.39 248 PRO A CA 1
ATOM 1436 C C . PRO A 1 193 ? 2.090 120.932 39.117 1.00 99.74 248 PRO A C 1
ATOM 1437 O O . PRO A 1 193 ? 3.060 121.660 39.393 1.00 95.85 248 PRO A O 1
ATOM 1441 N N . LYS A 1 194 ? 2.106 119.603 39.220 1.00 89.27 249 LYS A N 1
ATOM 1442 C CA . LYS A 1 194 ? 3.323 118.856 39.485 1.00 95.30 249 LYS A CA 1
ATOM 1443 C C . LYS A 1 194 ? 4.504 119.389 38.662 1.00 97.59 249 LYS A C 1
ATOM 1444 O O . LYS A 1 194 ? 5.568 119.664 39.213 1.00 106.80 249 LYS A O 1
ATOM 1448 N N . GLU A 1 195 ? 4.306 119.562 37.359 1.00 95.41 250 GLU A N 1
ATOM 1449 C CA . GLU A 1 195 ? 5.384 119.985 36.474 1.00 98.17 250 GLU A CA 1
ATOM 1450 C C . GLU A 1 195 ? 5.857 121.415 36.717 1.00 100.88 250 GLU A C 1
ATOM 1451 O O . GLU A 1 195 ? 7.029 121.731 36.490 1.00 110.84 250 GLU A O 1
ATOM 1457 N N . ARG A 1 196 ? 4.954 122.276 37.170 1.00 93.21 251 ARG A N 1
ATOM 1458 C CA . ARG A 1 196 ? 5.318 123.668 37.436 1.00 102.54 251 ARG A CA 1
ATOM 1459 C C . ARG A 1 196 ? 6.139 123.759 38.715 1.00 104.08 251 ARG A C 1
ATOM 1460 O O . ARG A 1 196 ? 7.001 124.622 38.870 1.00 102.25 251 ARG A O 1
ATOM 1468 N N . SER A 1 197 ? 5.854 122.842 39.630 1.00 114.36 252 SER A N 1
ATOM 1469 C CA . SER A 1 197 ? 6.644 122.665 40.839 1.00 112.30 252 SER A CA 1
ATOM 1470 C C . SER A 1 197 ? 7.980 121.934 40.550 1.00 115.17 252 SER A C 1
ATOM 1471 O O . SER A 1 197 ? 8.395 121.040 41.306 1.00 116.70 252 SER A O 1
ATOM 1473 N N . LYS A 1 198 ? 8.637 122.313 39.448 1.00 115.37 253 LYS A N 1
ATOM 1474 C CA . LYS A 1 198 ? 9.931 121.732 39.043 1.00 111.71 253 LYS A CA 1
ATOM 1475 C C . LYS A 1 198 ? 10.876 122.870 38.686 1.00 112.34 253 LYS A C 1
ATOM 1476 O O . LYS A 1 198 ? 10.443 124.031 38.561 1.00 101.93 253 LYS A O 1
ATOM 1478 N N . GLY A 1 199 ? 12.159 122.534 38.537 1.00 113.04 254 GLY A N 1
ATOM 1479 C CA . GLY A 1 199 ? 13.214 123.520 38.292 1.00 113.58 254 GLY A CA 1
ATOM 1480 C C . GLY A 1 199 ? 12.946 124.408 37.095 1.00 118.15 254 GLY A C 1
ATOM 1481 O O . GLY A 1 199 ? 12.309 125.462 37.216 1.00 121.59 254 GLY A O 1
ATOM 1482 N N . VAL A 1 200 ? 13.460 123.995 35.942 1.00 112.44 255 VAL A N 1
ATOM 1483 C CA . VAL A 1 200 ? 13.022 124.556 34.671 1.00 113.71 255 VAL A CA 1
ATOM 1484 C C . VAL A 1 200 ? 11.976 123.565 34.142 1.00 109.98 255 VAL A C 1
ATOM 1485 O O . VAL A 1 200 ? 12.328 122.442 33.773 1.00 113.11 255 VAL A O 1
ATOM 1487 N N . PRO A 1 201 ? 10.680 123.949 34.146 1.00 105.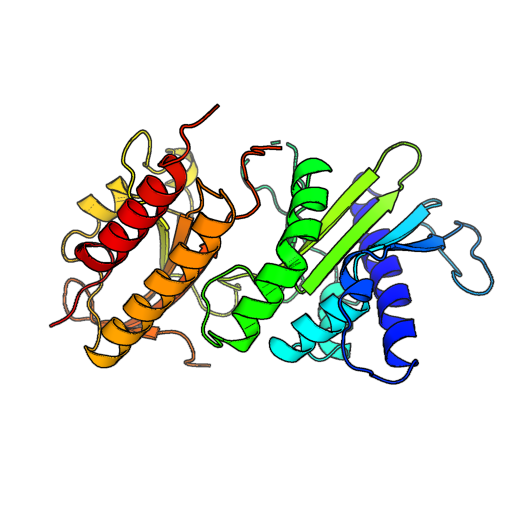13 256 PRO A N 1
ATOM 1488 C CA . PRO A 1 201 ? 9.650 122.980 33.723 1.00 106.13 256 PRO A CA 1
ATOM 1489 C C . PRO A 1 201 ? 9.447 122.958 32.201 1.00 107.88 256 PRO A C 1
ATOM 1490 O O . PRO A 1 201 ? 9.840 123.919 31.498 1.00 98.92 256 PRO A O 1
ATOM 1494 N N . THR A 1 202 ? 8.851 121.866 31.706 1.00 98.50 257 THR A N 1
ATOM 1495 C CA . THR A 1 202 ? 8.437 121.790 30.305 1.00 92.44 257 THR A CA 1
ATOM 1496 C C . THR A 1 202 ? 7.005 122.296 30.189 1.00 88.14 257 THR A C 1
ATOM 1497 O O . THR A 1 202 ? 6.073 121.618 30.614 1.00 81.13 257 THR A O 1
ATOM 1501 N N . TYR A 1 203 ? 6.832 123.492 29.633 1.00 88.48 258 TYR A N 1
ATOM 1502 C CA . TYR A 1 203 ? 5.493 124.047 29.441 1.00 97.16 258 TYR A CA 1
ATOM 1503 C C . TYR A 1 203 ? 4.867 123.590 28.141 1.00 97.80 258 TYR A C 1
ATOM 1504 O O . TYR A 1 203 ? 5.547 123.039 27.281 1.00 112.99 258 TYR A O 1
ATOM 1513 N N . LYS A 1 204 ? 3.574 123.862 27.992 1.00 84.16 259 LYS A N 1
ATOM 1514 C CA . LYS A 1 204 ? 2.856 123.488 26.801 1.00 71.86 259 LYS A CA 1
ATOM 1515 C C . LYS A 1 204 ? 2.242 124.658 26.070 1.00 71.90 259 LYS A C 1
ATOM 1516 O O . LYS A 1 204 ? 2.560 125.829 26.328 1.00 75.66 259 LYS A O 1
ATOM 1522 N N . ASP A 1 205 ? 1.404 124.344 25.109 1.00 72.61 260 ASP A N 1
ATOM 1523 C CA . ASP A 1 205 ? 1.069 125.345 24.122 1.00 76.26 260 ASP A CA 1
ATOM 1524 C C . ASP A 1 205 ? 0.502 126.589 24.743 1.00 76.79 260 ASP A C 1
ATOM 1525 O O . ASP A 1 205 ? 0.985 127.665 24.456 1.00 80.94 260 ASP A O 1
ATOM 1530 N N . LEU A 1 206 ? -0.506 126.441 25.609 1.00 85.14 261 LEU A N 1
ATOM 1531 C CA . LEU A 1 206 ? -1.233 127.598 26.169 1.00 77.47 261 LEU A CA 1
ATOM 1532 C C . LEU A 1 206 ? -0.292 128.401 27.040 1.00 76.53 261 LEU A C 1
ATOM 1533 O O . LEU A 1 206 ? -0.329 129.642 27.062 1.00 76.10 261 LEU A O 1
ATOM 1538 N N . ASP A 1 207 ? 0.560 127.659 27.745 1.00 71.53 262 ASP A N 1
ATOM 1539 C CA . ASP A 1 207 ? 1.536 128.216 28.646 1.00 69.45 262 ASP A CA 1
ATOM 1540 C C . ASP A 1 207 ? 2.358 129.173 27.811 1.00 72.96 262 ASP A C 1
ATOM 1541 O O . ASP A 1 207 ? 2.419 130.372 28.097 1.00 73.70 262 ASP A O 1
ATOM 1546 N N . PHE A 1 208 ? 2.909 128.667 26.717 1.00 74.05 263 PHE A N 1
ATOM 1547 C CA . PHE A 1 208 ? 3.680 129.528 25.823 1.00 80.02 263 PHE A CA 1
ATOM 1548 C C . PHE A 1 208 ? 2.868 130.753 25.385 1.00 74.59 263 PHE A C 1
ATOM 1549 O O . PHE A 1 208 ? 3.404 131.842 25.185 1.00 73.62 263 PHE A O 1
ATOM 1557 N N . MET A 1 209 ? 1.572 130.579 25.221 1.00 74.46 264 MET A N 1
ATOM 1558 C CA . MET A 1 209 ? 0.826 131.656 24.617 1.00 91.05 264 MET A CA 1
ATOM 1559 C C . MET A 1 209 ? 0.558 132.785 25.593 1.00 98.15 264 MET A C 1
ATOM 1560 O O . 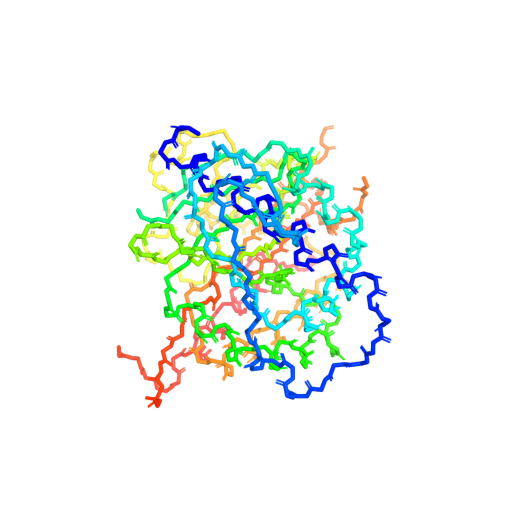MET A 1 209 ? 0.473 133.938 25.169 1.00 90.76 264 MET A O 1
ATOM 1565 N N . GLN A 1 210 ? 0.424 132.464 26.883 1.00 98.31 265 GLN A N 1
ATOM 1566 C CA . GLN A 1 210 ? 0.334 133.518 27.880 1.00 100.08 265 GLN A CA 1
ATOM 1567 C C . GLN A 1 210 ? 1.742 133.953 28.252 1.00 102.76 265 GLN A C 1
ATOM 1568 O O . GLN A 1 210 ? 2.177 135.048 27.891 1.00 100.36 265 GLN A O 1
ATOM 1574 N N . ASP A 1 211 ? 2.483 133.082 28.919 1.00 107.10 266 ASP A N 1
ATOM 1575 C CA . ASP A 1 211 ? 3.844 133.423 29.335 1.00 106.35 266 ASP A CA 1
ATOM 1576 C C . ASP A 1 211 ? 4.682 134.163 28.265 1.00 95.79 266 ASP A C 1
ATOM 1577 O O . ASP A 1 211 ? 5.539 134.951 28.613 1.00 108.42 266 ASP A O 1
ATOM 1582 N N . MET A 1 212 ? 4.434 133.932 26.979 1.00 105.98 267 MET A N 1
ATOM 1583 C CA . MET A 1 212 ? 5.356 134.425 25.934 1.00 102.50 267 MET A CA 1
ATOM 1584 C C . MET A 1 212 ? 4.726 134.918 24.641 1.00 98.29 267 MET A C 1
ATOM 1585 O O . MET A 1 212 ? 5.086 134.437 23.571 1.00 95.38 267 MET A O 1
ATOM 1590 N N . PRO A 1 213 ? 3.821 135.907 24.731 1.00 98.24 268 PRO A N 1
ATOM 1591 C CA . PRO A 1 213 ? 2.997 136.331 23.583 1.00 102.33 268 PRO A CA 1
ATOM 1592 C C . PRO A 1 213 ? 3.802 137.022 22.494 1.00 99.06 268 PRO A C 1
ATOM 1593 O O . PRO A 1 213 ? 3.455 136.936 21.316 1.00 92.16 268 PRO A O 1
ATOM 1597 N N . GLU A 1 214 ? 4.870 137.699 22.893 1.00 103.63 269 GLU A N 1
ATOM 1598 C CA . GLU A 1 214 ? 5.750 138.313 21.935 1.00 110.52 269 GLU A CA 1
ATOM 1599 C C . GLU A 1 214 ? 6.282 137.212 20.992 1.00 104.63 269 GLU A C 1
ATOM 1600 O O . GLU A 1 214 ? 6.550 137.449 19.809 1.00 90.96 269 GLU A O 1
ATOM 1602 N N . GLY A 1 215 ? 6.398 135.995 21.514 1.00 99.55 270 GLY A N 1
ATOM 1603 C CA . GLY A 1 215 ? 6.941 134.889 20.726 1.00 104.48 270 GLY A CA 1
ATOM 1604 C C . GLY A 1 215 ? 8.433 135.054 20.507 1.00 94.98 270 GLY A C 1
ATOM 1605 O O . GLY A 1 215 ? 8.977 136.116 20.790 1.00 99.06 270 GLY A O 1
ATOM 1606 N N . ILE A 1 216 ? 9.099 134.011 20.017 1.00 87.33 271 ILE A N 1
ATOM 1607 C CA . ILE A 1 216 ? 10.553 134.049 19.848 1.00 78.26 271 ILE A CA 1
ATOM 1608 C C . ILE A 1 216 ? 10.900 134.691 18.524 1.00 86.54 271 ILE A C 1
ATOM 1609 O O . ILE A 1 216 ? 10.367 134.290 17.485 1.00 94.08 271 ILE A O 1
ATOM 1614 N N . LEU A 1 217 ? 11.764 135.710 18.574 1.00 100.54 272 LEU A N 1
ATOM 1615 C CA . LEU A 1 217 ? 12.111 136.494 17.383 1.00 105.54 272 LEU A CA 1
ATOM 1616 C C . LEU A 1 217 ? 13.361 135.897 16.741 1.00 105.23 272 LEU A C 1
ATOM 1617 O O . LEU A 1 217 ? 14.140 135.196 17.409 1.00 98.67 272 LEU A O 1
ATOM 1622 N N . LEU A 1 218 ? 13.532 136.157 15.445 1.00 99.48 273 LEU A N 1
ATOM 1623 C CA . LEU A 1 218 ? 14.453 135.365 14.647 1.00 103.13 273 LEU A CA 1
ATOM 1624 C C . LEU A 1 218 ? 15.073 136.147 13.500 1.00 108.51 273 LEU A C 1
ATOM 1625 O O . LEU A 1 218 ? 14.352 136.779 12.689 1.00 97.58 273 LEU A O 1
ATOM 1630 N N . GLU A 1 219 ? 16.409 136.097 13.447 1.00 97.89 274 GLU A N 1
ATOM 1631 C CA . GLU A 1 219 ? 17.146 136.714 12.363 1.00 97.76 274 GLU A CA 1
ATOM 1632 C C . GLU A 1 219 ? 16.565 136.143 11.066 1.00 99.15 274 GLU A C 1
ATOM 1633 O O . GLU A 1 219 ? 16.556 134.917 10.873 1.00 102.53 274 GLU A O 1
ATOM 1636 N N . ASN A 1 220 ? 16.062 137.036 10.206 1.00 100.78 275 ASN A N 1
ATOM 1637 C CA . ASN A 1 220 ? 15.411 136.684 8.923 1.00 97.00 275 ASN A CA 1
ATOM 1638 C C . ASN A 1 220 ? 15.982 135.535 8.087 1.00 100.46 275 ASN A C 1
ATOM 1639 O O . ASN A 1 220 ? 15.224 134.789 7.483 1.00 111.54 275 ASN A O 1
ATOM 1644 N N . ASP A 1 221 ? 17.301 135.395 8.048 1.00 99.43 276 ASP A N 1
ATOM 1645 C CA . ASP A 1 221 ? 17.898 134.198 7.483 1.00 99.64 276 ASP A CA 1
ATOM 1646 C C . ASP A 1 221 ? 17.433 132.963 8.242 1.00 98.35 276 ASP A C 1
ATOM 1647 O O . ASP A 1 221 ? 16.737 132.128 7.675 1.00 96.74 276 ASP A O 1
ATOM 1652 N N . HIS A 1 222 ? 17.805 132.866 9.522 1.00 95.61 277 HIS A N 1
ATOM 1653 C CA . HIS A 1 222 ? 17.527 131.688 10.351 1.00 93.98 277 HIS A CA 1
ATOM 1654 C C . HIS A 1 222 ? 16.073 131.269 10.292 1.00 90.75 277 HIS A C 1
ATOM 1655 O O . HIS A 1 222 ? 15.759 130.073 10.172 1.00 85.76 277 HIS A O 1
ATOM 1662 N N . TYR A 1 223 ? 15.197 132.266 10.369 1.00 76.57 278 TYR A N 1
ATOM 1663 C CA . TYR A 1 223 ? 13.784 132.038 10.245 1.00 79.25 278 TYR A CA 1
ATOM 1664 C C . TYR A 1 223 ? 13.457 131.186 9.019 1.00 86.64 278 TYR A C 1
ATOM 1665 O O . TYR A 1 223 ? 13.029 130.016 9.139 1.00 83.85 278 TYR A O 1
ATOM 1674 N N . THR A 1 224 ? 13.647 131.805 7.854 1.00 76.66 279 THR A N 1
ATOM 1675 C CA . THR A 1 224 ? 13.681 131.123 6.562 1.00 74.89 279 THR A CA 1
ATOM 1676 C C . THR A 1 224 ? 14.094 129.632 6.543 1.00 70.77 279 THR A C 1
ATOM 1677 O O . THR A 1 224 ? 13.404 128.822 5.911 1.00 64.40 279 THR A O 1
ATOM 1681 N N . ALA A 1 225 ? 15.205 129.293 7.206 1.00 62.75 280 ALA A N 1
ATOM 1682 C CA . ALA A 1 225 ? 15.734 127.933 7.215 1.00 66.70 280 ALA A CA 1
ATOM 1683 C C . ALA A 1 225 ? 14.785 127.064 7.955 1.00 73.95 280 ALA A C 1
ATOM 1684 O O . ALA A 1 225 ? 14.172 126.142 7.395 1.00 79.62 280 ALA A O 1
ATOM 1686 N N . LEU A 1 226 ? 14.673 127.377 9.239 1.00 77.99 281 LEU A N 1
ATOM 1687 C CA . LEU A 1 226 ? 13.815 126.646 10.147 1.00 81.57 281 LEU A CA 1
ATOM 1688 C C . LEU A 1 226 ? 12.479 126.337 9.497 1.00 78.90 281 LEU A C 1
ATOM 1689 O O . LEU A 1 226 ? 12.024 125.184 9.424 1.00 73.71 281 LEU A O 1
ATOM 1694 N N . SER A 1 227 ? 11.873 127.400 9.009 1.00 76.67 282 SER A N 1
ATOM 1695 C CA . SER A 1 227 ? 10.622 127.296 8.315 1.00 77.76 282 SER A CA 1
ATOM 1696 C C . SER A 1 227 ? 10.668 126.208 7.255 1.00 72.23 282 SER A C 1
ATOM 1697 O O . SER A 1 227 ? 9.915 125.247 7.304 1.00 86.39 282 SER A O 1
ATOM 1700 N N . ARG A 1 228 ? 11.576 126.363 6.311 1.00 71.72 283 ARG A N 1
ATOM 1701 C CA . ARG A 1 228 ? 11.715 125.425 5.230 1.00 67.72 283 ARG A CA 1
ATOM 1702 C C . ARG A 1 228 ? 11.947 124.027 5.809 1.00 66.24 283 ARG A C 1
ATOM 1703 O O . ARG A 1 228 ? 11.303 123.078 5.354 1.00 64.05 283 ARG A O 1
ATOM 1711 N N . THR A 1 229 ? 12.807 123.873 6.820 1.00 56.91 284 THR A N 1
ATOM 1712 C CA . THR A 1 229 ? 13.020 122.509 7.325 1.00 61.87 284 THR A CA 1
ATOM 1713 C C . THR A 1 229 ? 11.756 121.921 7.899 1.00 66.97 284 THR A C 1
ATOM 1714 O O . THR A 1 229 ? 11.435 120.779 7.660 1.00 70.77 284 THR A O 1
ATOM 1718 N N . MET A 1 230 ? 11.024 122.680 8.685 1.00 75.45 285 MET A N 1
ATOM 1719 C CA . MET A 1 230 ? 9.835 122.076 9.237 1.00 75.60 285 MET A CA 1
ATOM 1720 C C . MET A 1 230 ? 8.848 121.715 8.174 1.00 69.42 285 MET A C 1
ATOM 1721 O O . MET A 1 230 ? 8.250 120.632 8.217 1.00 70.26 285 MET A O 1
ATOM 1726 N N . GLN A 1 231 ? 8.687 122.603 7.211 1.00 57.87 286 GLN A N 1
ATOM 1727 C CA . GLN A 1 231 ? 7.840 122.262 6.111 1.00 66.70 286 GLN A CA 1
ATOM 1728 C C . GLN A 1 231 ? 8.242 120.895 5.525 1.00 61.90 286 GLN A C 1
ATOM 1729 O O . GLN A 1 231 ? 7.395 120.063 5.261 1.00 71.33 286 GLN A O 1
ATOM 1735 N N . ARG A 1 232 ? 9.528 120.617 5.427 1.00 60.12 287 ARG A N 1
ATOM 1736 C CA . ARG A 1 232 ? 9.982 119.291 4.962 1.00 60.55 287 ARG A CA 1
ATOM 1737 C C . ARG A 1 232 ? 9.714 118.132 5.885 1.00 63.17 287 ARG A C 1
ATOM 1738 O O . ARG A 1 232 ? 9.133 117.116 5.460 1.00 80.00 287 ARG A O 1
ATOM 1746 N N . ASP A 1 233 ? 10.120 118.287 7.139 1.00 64.30 288 ASP A N 1
ATOM 1747 C CA . ASP A 1 233 ? 9.914 117.274 8.175 1.00 68.46 288 ASP A CA 1
ATOM 1748 C C . ASP A 1 233 ? 8.425 116.909 8.315 1.00 68.15 288 ASP A C 1
ATOM 1749 O O . ASP A 1 233 ? 8.034 115.739 8.316 1.00 58.07 288 ASP A O 1
ATOM 1754 N N . CYS A 1 234 ? 7.601 117.940 8.370 1.00 68.40 289 CYS A N 1
ATOM 1755 C CA . CYS A 1 234 ? 6.189 117.752 8.373 1.00 68.95 289 CYS A CA 1
ATOM 1756 C C . CYS A 1 234 ? 5.770 117.007 7.148 1.00 63.69 289 CYS A C 1
ATOM 1757 O O . CYS A 1 234 ? 5.037 116.048 7.270 1.00 63.21 289 CYS A O 1
ATOM 1760 N N . ARG A 1 235 ? 6.255 117.383 5.967 1.00 61.84 290 ARG A N 1
ATOM 1761 C CA . ARG A 1 235 ? 5.862 116.554 4.838 1.00 61.22 290 ARG A CA 1
ATOM 1762 C C . ARG A 1 235 ? 6.187 115.074 5.078 1.00 56.15 290 ARG A C 1
ATOM 1763 O O . ARG A 1 235 ? 5.302 114.232 4.895 1.00 53.55 290 ARG A O 1
ATOM 1771 N N . VAL A 1 236 ? 7.409 114.758 5.516 1.00 52.00 291 VAL A N 1
ATOM 1772 C CA . VAL A 1 236 ? 7.766 113.349 5.739 1.00 49.95 291 VAL A CA 1
ATOM 1773 C C . VAL A 1 236 ? 6.807 112.712 6.713 1.00 49.92 291 VAL A C 1
ATOM 1774 O O . VAL A 1 236 ? 6.224 111.692 6.441 1.00 51.11 291 VAL A O 1
ATOM 1778 N N . LEU A 1 237 ? 6.686 113.336 7.872 1.00 52.20 292 LEU A N 1
ATOM 1779 C CA . LEU A 1 237 ? 5.941 112.805 8.985 1.00 50.70 292 LEU A CA 1
ATOM 1780 C C . LEU A 1 237 ? 4.556 112.402 8.571 1.00 53.55 292 LEU A C 1
ATOM 1781 O O . LEU A 1 237 ? 4.076 111.279 8.848 1.00 53.99 292 LEU A O 1
ATOM 1786 N N . GLN A 1 238 ? 3.929 113.342 7.895 1.00 50.01 293 GLN A N 1
ATOM 1787 C CA . GLN A 1 238 ? 2.642 113.131 7.282 1.00 55.81 293 GLN A CA 1
ATOM 1788 C C . GLN A 1 238 ? 2.616 111.948 6.348 1.00 55.43 293 GLN A C 1
ATOM 1789 O O . GLN A 1 238 ? 1.724 111.131 6.426 1.00 60.46 293 GLN A O 1
ATOM 1795 N N . SER A 1 239 ? 3.597 111.847 5.469 1.00 56.45 294 SER A N 1
ATOM 1796 C CA . SER A 1 239 ? 3.584 110.796 4.488 1.00 56.63 294 SER A CA 1
ATOM 1797 C C . SER A 1 239 ? 3.578 109.493 5.232 1.00 57.18 294 SER A C 1
ATOM 1798 O O . SER A 1 239 ? 3.186 108.461 4.688 1.00 72.98 294 SER A O 1
ATOM 1801 N N . PHE A 1 240 ? 4.035 109.521 6.472 1.00 54.96 295 PHE A N 1
ATOM 1802 C CA . PHE A 1 240 ? 4.112 108.292 7.220 1.00 60.14 295 PHE A CA 1
ATOM 1803 C C . PHE A 1 240 ? 2.891 107.992 8.071 1.00 60.71 295 PHE A C 1
ATOM 1804 O O . PHE A 1 240 ? 2.892 107.077 8.901 1.00 57.94 295 PHE A O 1
ATOM 1812 N N . LYS A 1 241 ? 1.833 108.755 7.812 1.00 59.41 296 LYS A N 1
ATOM 1813 C CA . LYS A 1 241 ? 0.591 108.605 8.533 1.00 68.13 296 LYS A CA 1
ATOM 1814 C C . LYS A 1 241 ? 0.910 108.665 10.060 1.00 71.36 296 LYS A C 1
ATOM 1815 O O . LYS A 1 241 ? 0.446 107.836 10.843 1.00 77.38 296 LYS A O 1
ATOM 1821 N N . ILE A 1 242 ? 1.745 109.644 10.441 1.00 63.31 297 ILE A N 1
ATOM 1822 C CA . ILE A 1 242 ? 2.176 109.854 11.809 1.00 59.58 297 ILE A CA 1
ATOM 1823 C C . ILE A 1 242 ? 1.582 111.123 12.373 1.00 61.02 297 ILE A C 1
ATOM 1824 O O . ILE A 1 242 ? 1.537 112.173 11.705 1.00 54.46 297 ILE A O 1
ATOM 1829 N N . MET A 1 243 ? 1.132 111.034 13.625 1.00 63.04 298 MET A N 1
ATOM 1830 C CA . MET A 1 243 ? 0.730 112.237 14.327 1.00 62.15 298 MET A CA 1
ATOM 1831 C C . MET A 1 243 ? 1.034 112.251 15.802 1.00 63.86 298 MET A C 1
ATOM 1832 O O . MET A 1 243 ? 1.666 111.306 16.302 1.00 65.47 298 MET A O 1
ATOM 1837 N N . ASP A 1 244 ? 0.605 113.344 16.468 1.00 74.20 299 ASP A N 1
ATOM 1838 C CA . ASP A 1 244 ? 0.750 113.601 17.948 1.00 77.22 299 ASP A CA 1
ATOM 1839 C C . ASP A 1 244 ? 2.195 113.645 18.422 1.00 71.96 299 ASP A C 1
ATOM 1840 O O . ASP A 1 244 ? 2.593 112.916 19.334 1.00 76.01 299 ASP A O 1
ATOM 1845 N N . TYR A 1 245 ? 2.974 114.477 17.750 1.00 63.55 300 TYR A N 1
ATOM 1846 C CA . TYR A 1 245 ? 4.381 114.602 17.989 1.00 59.03 300 TYR A CA 1
ATOM 1847 C C . TYR A 1 245 ? 4.500 116.039 18.318 1.00 63.57 300 TYR A C 1
ATOM 1848 O O . TYR A 1 245 ? 3.639 116.820 17.928 1.00 59.34 300 TYR A O 1
ATOM 1857 N N . SER A 1 246 ? 5.543 116.405 19.051 1.00 70.12 301 SER A N 1
ATOM 1858 C CA . SER A 1 246 ? 5.660 117.783 19.490 1.00 66.44 301 SER A CA 1
ATOM 1859 C C . SER A 1 246 ? 6.979 118.315 19.100 1.00 66.58 301 SER A C 1
ATOM 1860 O O . SER A 1 246 ? 7.967 117.574 19.075 1.00 72.96 301 SER A O 1
ATOM 1863 N N . LEU A 1 247 ? 6.979 119.598 18.757 1.00 66.51 302 LEU A N 1
ATOM 1864 C CA . LEU A 1 247 ? 8.213 120.373 18.710 1.00 70.25 302 LEU A CA 1
ATOM 1865 C C . LEU A 1 247 ? 8.612 120.647 20.119 1.00 69.72 302 LEU A C 1
ATOM 1866 O O . LEU A 1 247 ? 7.874 121.322 20.847 1.00 66.50 302 LEU A O 1
ATOM 1871 N N . LEU A 1 248 ? 9.767 120.106 20.486 1.00 65.59 303 LEU A N 1
ATOM 1872 C CA . LEU A 1 248 ? 10.390 120.401 21.754 1.00 64.78 303 LEU A CA 1
ATOM 1873 C C . LEU A 1 248 ? 11.397 121.549 21.588 1.00 70.28 303 LEU A C 1
ATOM 1874 O O . LEU A 1 248 ? 12.350 121.439 20.830 1.00 72.23 303 LEU A O 1
ATOM 1879 N N . VAL A 1 249 ? 11.177 122.642 22.313 1.00 74.58 304 VAL A N 1
ATOM 1880 C CA . VAL A 1 249 ? 12.016 123.830 22.201 1.00 75.62 304 VAL A CA 1
ATOM 1881 C C . VAL A 1 249 ? 12.660 124.221 23.514 1.00 76.75 304 VAL A C 1
ATOM 1882 O O . VAL A 1 249 ? 11.961 124.371 24.509 1.00 71.26 304 VAL A O 1
ATOM 1886 N N . GLY A 1 250 ? 13.989 124.365 23.484 1.00 83.77 305 GLY A N 1
ATOM 1887 C CA . GLY A 1 250 ? 14.825 124.763 24.617 1.00 79.90 305 GLY A CA 1
ATOM 1888 C C . GLY A 1 250 ? 15.358 126.181 24.422 1.00 89.47 305 GLY A C 1
ATOM 1889 O O . GLY A 1 250 ? 16.209 126.417 23.553 1.00 89.92 305 GLY A O 1
ATOM 1890 N N . ILE A 1 251 ? 14.850 127.141 25.202 1.00 92.96 306 ILE A N 1
ATOM 1891 C CA . ILE A 1 251 ? 15.367 128.511 25.129 1.00 94.26 306 ILE A CA 1
ATOM 1892 C C . ILE A 1 251 ? 16.398 128.728 26.227 1.00 98.45 306 ILE A C 1
ATOM 1893 O O . ILE A 1 251 ? 16.182 128.369 27.383 1.00 97.57 306 ILE A O 1
ATOM 1895 N N . HIS A 1 252 ? 17.553 129.244 25.817 1.00 115.03 307 HIS A N 1
ATOM 1896 C CA . HIS A 1 252 ? 18.621 129.670 26.715 1.00 113.89 307 HIS A CA 1
ATOM 1897 C C . HIS A 1 252 ? 19.033 131.125 26.413 1.00 121.22 307 HIS A C 1
ATOM 1898 O O . HIS A 1 252 ? 19.520 131.437 25.310 1.00 99.84 307 HIS A O 1
ATOM 1905 N N . ILE A 1 253 ? 18.807 131.997 27.403 1.00 132.23 308 ILE A N 1
ATOM 1906 C CA . ILE A 1 253 ? 19.192 133.415 27.383 1.00 131.02 308 ILE A CA 1
ATOM 1907 C C . ILE A 1 253 ? 20.617 133.549 27.947 1.00 128.07 308 ILE A C 1
ATOM 1908 O O . ILE A 1 253 ? 21.083 132.655 28.665 1.00 116.76 308 ILE A O 1
ATOM 1910 N N . LEU A 1 254 ? 21.325 134.634 27.632 1.00 128.67 309 LEU A N 1
ATOM 1911 C CA . LEU A 1 254 ? 22.712 134.772 28.154 1.00 154.01 309 LEU A CA 1
ATOM 1912 C C . LEU A 1 254 ? 23.093 136.036 29.004 1.00 172.71 309 LEU A C 1
ATOM 1913 O O . LEU A 1 254 ? 24.040 136.777 28.673 1.00 161.72 309 LEU A O 1
ATOM 1918 N N . HIS A 1 255 ? 22.364 136.223 30.120 1.00 189.05 310 HIS A N 1
ATOM 1919 C CA . HIS A 1 255 ? 22.509 137.361 31.066 1.00 171.77 310 HIS A CA 1
ATOM 1920 C C . HIS A 1 255 ? 23.696 137.208 32.030 1.00 159.15 310 HIS A C 1
ATOM 1921 O O . HIS A 1 255 ? 24.792 137.720 31.774 1.00 136.18 310 HIS A O 1
ATOM 1923 N N . SER A 1 301 ? 30.308 124.975 23.292 1.00 130.70 356 SER A N 1
ATOM 1924 C CA . SER A 1 301 ? 30.149 125.403 21.900 1.00 145.80 356 SER A CA 1
ATOM 1925 C C . SER A 1 301 ? 28.871 126.237 21.669 1.00 156.01 356 SER A C 1
ATOM 1926 O O . SER A 1 301 ? 27.828 125.989 22.293 1.00 140.58 356 SER A O 1
ATOM 1928 N N . MET A 1 302 ? 28.969 127.219 20.768 1.00 162.35 357 MET A N 1
ATOM 1929 C CA . MET A 1 302 ? 27.842 128.092 20.383 1.00 166.64 357 MET A CA 1
ATOM 1930 C C . MET A 1 302 ? 27.048 127.600 19.132 1.00 171.99 357 MET A C 1
ATOM 1931 O O . MET A 1 302 ? 26.742 128.387 18.220 1.00 173.11 357 MET A O 1
ATOM 1933 N N . GLY A 1 303 ? 26.707 126.306 19.107 1.00 158.25 358 GLY A N 1
ATOM 1934 C CA . GLY A 1 303 ? 25.956 125.695 18.000 1.00 130.22 358 GLY A CA 1
ATOM 1935 C C . GLY A 1 303 ? 24.518 125.380 18.379 1.00 133.66 358 GLY A C 1
ATOM 1936 O O . GLY A 1 303 ? 24.094 124.217 18.376 1.00 136.68 358 GLY A O 1
ATOM 1937 N N . GLY A 1 304 ? 23.778 126.424 18.739 1.00 125.59 359 GLY A N 1
ATOM 1938 C CA . GLY A 1 304 ? 22.332 126.344 18.954 1.00 107.46 359 GLY A CA 1
ATOM 1939 C C . GLY A 1 304 ? 21.667 127.088 17.823 1.00 104.90 359 GLY A C 1
ATOM 1940 O O . GLY A 1 304 ? 21.966 126.828 16.664 1.00 117.59 359 GLY A O 1
ATOM 1941 N N . ILE A 1 305 ? 20.771 128.014 18.154 1.00 102.52 360 ILE A N 1
ATOM 1942 C CA . ILE A 1 305 ? 20.293 129.016 17.188 1.00 102.89 360 ILE A CA 1
ATOM 1943 C C . ILE A 1 305 ? 20.136 130.424 17.776 1.00 118.24 360 ILE A C 1
ATOM 1944 O O . ILE A 1 305 ? 19.449 130.615 18.780 1.00 125.48 360 ILE A O 1
ATOM 1949 N N . PRO A 1 306 ? 20.749 131.421 17.130 1.00 119.15 361 PRO A N 1
ATOM 1950 C CA . PRO A 1 306 ? 20.617 132.818 17.535 1.00 115.03 361 PRO A CA 1
ATOM 1951 C C . PRO A 1 306 ? 19.225 133.417 17.343 1.00 107.92 361 PRO A C 1
ATOM 1952 O O . PRO A 1 306 ? 18.779 133.611 16.202 1.00 111.83 361 PRO A O 1
ATOM 1956 N N . ALA A 1 307 ? 18.573 133.738 18.462 1.00 108.91 362 ALA A N 1
ATOM 1957 C CA . ALA A 1 307 ? 17.367 134.582 18.461 1.00 113.14 362 ALA A CA 1
ATOM 1958 C C . ALA A 1 307 ? 17.426 135.737 19.458 1.00 118.63 362 ALA A C 1
ATOM 1959 O O . ALA A 1 307 ? 18.010 135.607 20.544 1.00 116.57 362 ALA A O 1
ATOM 1961 N N . PHE A 1 308 ? 16.815 136.856 19.059 1.00 117.70 363 PHE A N 1
ATOM 1962 C CA . PHE A 1 308 ? 16.477 137.960 19.956 1.00 120.15 363 PHE A CA 1
ATOM 1963 C C . PHE A 1 308 ? 15.204 137.598 20.765 1.00 120.14 363 PHE A C 1
ATOM 1964 O O . PHE A 1 308 ? 14.520 136.614 20.457 1.00 105.14 363 PHE A O 1
ATOM 1966 N N . ASN A 1 309 ? 14.897 138.388 21.794 1.00 128.87 364 ASN A N 1
ATOM 1967 C CA . ASN A 1 309 ? 13.895 138.026 22.818 1.00 120.98 364 ASN A CA 1
ATOM 1968 C C . ASN A 1 309 ? 12.657 138.923 22.841 1.00 121.48 364 ASN A C 1
ATOM 1969 O O . ASN A 1 309 ? 12.685 140.019 22.284 1.00 122.75 364 ASN A O 1
ATOM 1974 N N . SER A 1 310 ? 11.581 138.435 23.471 1.00 130.12 365 SER A N 1
ATOM 1975 C CA . SER A 1 310 ? 10.327 139.186 23.704 1.00 140.34 365 SER A CA 1
ATOM 1976 C C . SER A 1 310 ? 10.561 140.663 24.051 1.00 142.38 365 SER A C 1
ATOM 1977 O O . SER A 1 310 ? 9.881 141.545 23.501 1.00 128.40 365 SER A O 1
ATOM 1979 N N . LYS A 1 311 ? 11.526 140.894 24.960 1.00 150.66 366 LYS A N 1
ATOM 1980 C CA . LYS A 1 311 ? 12.053 142.225 25.353 1.00 141.50 366 LYS A CA 1
ATOM 1981 C C . LYS A 1 311 ? 13.136 142.743 24.373 1.00 138.84 366 LYS A C 1
ATOM 1982 O O . LYS A 1 311 ? 12.818 143.412 23.375 1.00 136.96 366 LYS A O 1
ATOM 1984 N N . GLY A 1 312 ? 14.403 142.437 24.657 1.00 124.49 367 GLY A N 1
ATOM 1985 C CA . GLY A 1 312 ? 15.495 142.766 23.739 1.00 124.00 367 GLY A CA 1
ATOM 1986 C C . GLY A 1 312 ? 16.752 141.927 23.917 1.00 125.00 367 GLY A C 1
ATOM 1987 O O . GLY A 1 312 ? 17.797 142.236 23.337 1.00 126.20 367 GLY A O 1
ATOM 1988 N N . GLU A 1 313 ? 16.649 140.863 24.712 1.00 112.62 368 GLU A N 1
ATOM 1989 C CA . GLU A 1 313 ? 17.800 140.031 25.065 1.00 113.02 368 GLU A CA 1
ATOM 1990 C C . GLU A 1 313 ? 18.257 139.110 23.905 1.00 114.45 368 GLU A C 1
ATOM 1991 O O . GLU A 1 313 ? 17.527 138.904 22.939 1.00 119.30 368 GLU A O 1
ATOM 1993 N N . ARG A 1 314 ? 19.484 138.597 23.995 1.00 114.10 369 ARG A N 1
ATOM 1994 C CA . ARG A 1 314 ? 19.992 137.561 23.089 1.00 109.59 369 ARG A CA 1
ATOM 1995 C C . ARG A 1 314 ? 19.823 136.126 23.679 1.00 119.83 369 ARG A C 1
ATOM 1996 O O . ARG A 1 314 ? 20.061 135.888 24.886 1.00 107.56 369 ARG A O 1
ATOM 1998 N N . LEU A 1 315 ? 19.396 135.185 22.820 1.00 127.61 370 LEU A N 1
ATOM 1999 C CA . LEU A 1 315 ? 19.141 133.787 23.214 1.00 106.81 370 LEU A CA 1
ATOM 2000 C C . LEU A 1 315 ? 19.716 132.795 22.244 1.00 93.01 370 LEU A C 1
ATOM 2001 O O . LEU A 1 315 ? 19.698 133.026 21.045 1.00 89.48 370 LEU A O 1
ATOM 2006 N N . LEU A 1 316 ? 20.191 131.675 22.774 1.00 93.95 371 LEU A N 1
ATOM 2007 C CA . LEU A 1 316 ? 20.591 130.530 21.953 1.00 107.89 371 LEU A CA 1
ATOM 2008 C C . LEU A 1 316 ? 19.581 129.349 22.138 1.00 107.36 371 LEU A C 1
ATOM 2009 O O . LEU A 1 316 ? 19.521 128.718 23.205 1.00 109.90 371 LEU A O 1
ATOM 2011 N N . VAL A 1 317 ? 18.800 129.079 21.080 1.00 103.23 372 VAL A N 1
ATOM 2012 C CA . VAL A 1 317 ? 17.637 128.155 21.084 1.00 94.06 372 VAL A CA 1
ATOM 2013 C C . VAL A 1 317 ? 17.921 126.783 20.470 1.00 94.38 372 VAL A C 1
ATOM 2014 O O . VAL A 1 317 ? 18.526 126.689 19.390 1.00 93.57 372 VAL A O 1
ATOM 2018 N N . PHE A 1 318 ? 17.423 125.738 21.137 1.00 87.89 373 PHE A N 1
ATOM 2019 C CA . PHE A 1 318 ? 17.592 124.344 20.718 1.00 83.38 373 PHE A CA 1
ATOM 2020 C C . PHE A 1 318 ? 16.271 123.614 20.500 1.00 84.61 373 PHE A C 1
ATOM 2021 O O . PHE A 1 318 ? 15.419 123.562 21.384 1.00 85.35 373 PHE A O 1
ATOM 2029 N N . ILE A 1 319 ? 16.094 123.037 19.318 1.00 85.12 374 ILE A N 1
ATOM 2030 C CA . ILE A 1 319 ? 14.828 122.373 19.030 1.00 81.23 374 ILE A CA 1
ATOM 2031 C C . ILE A 1 319 ? 14.888 121.045 18.304 1.00 75.54 374 ILE A C 1
ATOM 2032 O O . ILE A 1 319 ? 1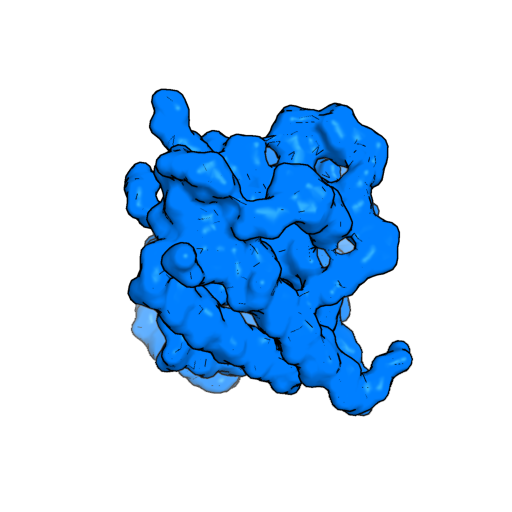5.901 120.691 17.721 1.00 74.76 374 ILE A O 1
ATOM 2037 N N . GLY A 1 320 ? 13.770 120.330 18.342 1.00 69.15 375 GLY A N 1
ATOM 2038 C CA . GLY A 1 320 ? 13.676 119.018 17.751 1.00 74.09 375 GLY A CA 1
ATOM 2039 C C . GLY A 1 320 ? 12.259 118.554 17.814 1.00 79.76 375 GLY A C 1
ATOM 2040 O O . GLY A 1 320 ? 11.566 118.768 18.803 1.00 102.85 375 GLY A O 1
ATOM 2041 N N . ILE A 1 321 ? 11.801 117.947 16.738 1.00 73.21 376 ILE A N 1
ATOM 2042 C CA . ILE A 1 321 ? 10.534 117.247 16.782 1.00 66.63 376 ILE A CA 1
ATOM 2043 C C . ILE A 1 321 ? 10.715 115.922 17.516 1.00 61.50 376 ILE A C 1
ATOM 2044 O O . ILE A 1 321 ? 11.707 115.239 17.308 1.00 62.20 376 ILE A O 1
ATOM 2049 N N . ILE A 1 322 ? 9.766 115.573 18.371 1.00 58.48 377 ILE A N 1
ATOM 2050 C CA . ILE A 1 322 ? 9.920 114.418 19.254 1.00 67.42 377 ILE A CA 1
ATOM 2051 C C . ILE A 1 322 ? 8.614 113.654 19.317 1.00 68.62 377 ILE A C 1
ATOM 2052 O O . ILE A 1 322 ? 7.551 114.231 19.037 1.00 73.40 377 ILE A O 1
ATOM 2057 N N . ASP A 1 323 ? 8.704 112.387 19.730 1.00 69.94 378 ASP A N 1
ATOM 2058 C CA . ASP A 1 323 ? 7.553 111.457 19.866 1.00 78.46 378 ASP A CA 1
ATOM 2059 C C . ASP A 1 323 ? 6.909 111.197 18.532 1.00 85.99 378 ASP A C 1
ATOM 2060 O O . ASP A 1 323 ? 5.848 111.738 18.193 1.00 97.82 378 ASP A O 1
ATOM 2065 N N . ILE A 1 324 ? 7.578 110.342 17.774 1.00 87.27 379 ILE A N 1
ATOM 2066 C CA . ILE A 1 324 ? 7.342 110.260 16.349 1.00 78.85 379 ILE A CA 1
ATOM 2067 C C . ILE A 1 324 ? 6.870 108.886 15.922 1.00 77.35 379 ILE A C 1
ATOM 2068 O O . ILE A 1 324 ? 6.261 108.707 14.879 1.00 84.35 379 ILE A O 1
ATOM 2073 N N . LEU A 1 325 ? 7.087 107.934 16.803 1.00 73.96 380 LEU A N 1
ATOM 2074 C CA . LEU A 1 325 ? 6.733 106.568 16.556 1.00 73.42 380 LEU A CA 1
ATOM 2075 C C . LEU A 1 325 ? 5.259 106.192 16.731 1.00 83.10 380 LEU A C 1
ATOM 2076 O O . LEU A 1 325 ? 4.972 105.028 16.940 1.00 94.20 380 LEU A O 1
ATOM 2081 N N . GLN A 1 326 ? 4.319 107.139 16.652 1.00 101.55 381 GLN A N 1
ATOM 2082 C CA . GLN A 1 326 ? 2.887 106.768 16.749 1.00 96.68 381 GLN A CA 1
ATOM 2083 C C . GLN A 1 326 ? 2.148 106.957 15.427 1.00 95.46 381 GLN A C 1
ATOM 2084 O O . GLN A 1 326 ? 1.802 108.084 15.033 1.00 86.81 381 GLN A O 1
ATOM 2090 N N . SER A 1 327 ? 1.945 105.840 14.730 1.00 105.51 382 SER A N 1
ATOM 2091 C CA . SER A 1 327 ? 1.289 105.861 13.424 1.00 123.13 382 SER A CA 1
ATOM 2092 C C . SER A 1 327 ? 0.100 104.982 13.426 1.00 133.13 382 SER A C 1
ATOM 2093 O O . SER A 1 327 ? 0.051 103.970 14.136 1.00 153.56 382 SER A O 1
ATOM 2095 N N . TYR A 1 328 ? -0.846 105.360 12.587 1.00 135.11 383 TYR A N 1
ATOM 2096 C CA . TYR A 1 328 ? -2.011 104.555 12.395 1.00 146.93 383 TYR A CA 1
ATOM 2097 C C . TYR A 1 328 ? -1.858 103.782 11.107 1.00 150.23 383 TYR A C 1
ATOM 2098 O O . TYR A 1 328 ? -1.487 104.338 10.062 1.00 140.19 383 TYR A O 1
ATOM 2107 N N . ARG A 1 329 ? -2.080 102.476 11.231 1.00 147.34 384 ARG A N 1
ATOM 2108 C CA . ARG A 1 329 ? -1.971 101.547 10.124 1.00 147.20 384 ARG A CA 1
ATOM 2109 C C . ARG A 1 329 ? -3.229 101.652 9.264 1.00 163.47 384 ARG A C 1
ATOM 2110 O O . ARG A 1 329 ? -4.343 101.578 9.788 1.00 179.36 384 ARG A O 1
ATOM 2112 N N . LEU A 1 330 ? -3.049 101.873 7.960 1.00 173.95 385 LEU A N 1
ATOM 2113 C CA . LEU A 1 330 ? -4.143 101.737 6.991 1.00 162.95 385 LEU A CA 1
ATOM 2114 C C . LEU A 1 330 ? -4.255 100.273 6.552 1.00 185.90 385 LEU A C 1
ATOM 2115 O O . LEU A 1 330 ? -5.357 99.801 6.257 1.00 183.94 385 LEU A O 1
ATOM 2117 N N . VAL A 1 331 ? -3.105 99.574 6.526 1.00 213.35 386 VAL A N 1
ATOM 2118 C CA . VAL A 1 331 ? -2.996 98.139 6.187 1.00 205.89 386 VAL A CA 1
ATOM 2119 C C . VAL A 1 331 ? -2.472 97.286 7.403 1.00 197.74 386 VAL A C 1
ATOM 2120 O O . VAL A 1 331 ? -3.274 96.602 8.127 1.00 203.01 386 VAL A O 1
ATOM 2122 N N . THR A 1 347 ? -8.770 105.088 15.262 1.00 85.72 402 THR A N 1
ATOM 2123 C CA . THR A 1 347 ? -9.465 105.318 13.983 1.00 105.36 402 THR A CA 1
ATOM 2124 C C . THR A 1 347 ? -9.521 106.818 13.571 1.00 108.59 402 THR A C 1
ATOM 2125 O O . THR A 1 347 ? -10.373 107.565 14.061 1.00 134.34 402 THR A O 1
ATOM 2127 N N . VAL A 1 348 ? -8.616 107.254 12.688 1.00 106.53 403 VAL A N 1
ATOM 2128 C CA . VAL A 1 348 ? -8.610 108.650 12.180 1.00 102.32 403 VAL A CA 1
ATOM 2129 C C . VAL A 1 348 ? -8.866 108.721 10.666 1.00 97.22 403 VAL A C 1
ATOM 2130 O O . VAL A 1 348 ? -8.662 107.749 9.943 1.00 105.68 403 VAL A O 1
ATOM 2132 N N . SER A 1 349 ? -9.329 109.864 10.184 1.00 90.13 404 SER A N 1
ATOM 2133 C CA . SER A 1 349 ? -9.560 110.006 8.759 1.00 95.85 404 SER A CA 1
ATOM 2134 C C . SER A 1 349 ? -8.266 110.153 7.972 1.00 99.55 404 SER A C 1
ATOM 2135 O O . SER A 1 349 ? -7.281 110.702 8.465 1.00 112.07 404 SER A O 1
ATOM 2138 N N . VAL A 1 350 ? -8.304 109.684 6.728 1.00 107.26 405 VAL A N 1
ATOM 2139 C CA . VAL A 1 350 ? -7.209 109.819 5.764 1.00 100.15 405 VAL A CA 1
ATOM 2140 C C . VAL A 1 350 ? -6.476 111.146 5.926 1.00 96.80 405 VAL A C 1
ATOM 2141 O O . VAL A 1 350 ? -5.261 111.176 6.065 1.00 100.64 405 VAL A O 1
ATOM 2145 N N . HIS A 1 351 ? -7.225 112.244 5.913 1.00 90.03 406 HIS A N 1
ATOM 2146 C CA . HIS A 1 351 ? -6.622 113.555 5.735 1.00 82.11 406 HIS A CA 1
ATOM 2147 C C . HIS A 1 351 ? -6.101 114.103 7.069 1.00 76.07 406 HIS A C 1
ATOM 2148 O O . HIS A 1 351 ? -5.570 115.226 7.133 1.00 67.43 406 HIS A O 1
ATOM 2155 N N . ARG A 1 352 ? -6.255 113.319 8.136 1.00 65.47 407 ARG A N 1
ATOM 2156 C CA . ARG A 1 352 ? -5.960 113.831 9.473 1.00 68.30 407 ARG A CA 1
ATOM 2157 C C . ARG A 1 352 ? -4.468 114.232 9.669 1.00 67.61 407 ARG A C 1
ATOM 2158 O O . ARG A 1 352 ? -4.168 115.378 10.047 1.00 62.20 407 ARG A O 1
ATOM 2166 N N . PRO A 1 353 ? -3.536 113.304 9.392 1.00 61.79 408 PRO A N 1
ATOM 2167 C CA . PRO A 1 353 ? -2.146 113.672 9.513 1.00 59.53 408 PRO A CA 1
ATOM 2168 C C . PRO A 1 353 ? -1.782 114.930 8.756 1.00 62.27 408 PRO A C 1
ATOM 2169 O O . PRO A 1 353 ? -0.991 115.741 9.257 1.00 68.31 408 PRO A O 1
ATOM 2173 N N . SER A 1 354 ? -2.335 115.118 7.565 1.00 65.73 409 SER A N 1
ATOM 2174 C CA . SER A 1 354 ? -2.035 116.352 6.830 1.00 65.53 409 SER A CA 1
ATOM 2175 C C . SER A 1 354 ? -2.512 117.515 7.683 1.00 74.16 409 SER A C 1
ATOM 2176 O O . SER A 1 354 ? -1.726 118.439 7.994 1.00 76.04 409 SER A O 1
ATOM 2179 N N . PHE A 1 355 ? -3.777 117.444 8.111 1.00 67.39 410 PHE A N 1
ATOM 2180 C CA . PHE A 1 355 ? -4.289 118.414 9.058 1.00 57.88 410 PHE A CA 1
ATOM 2181 C C . PHE A 1 355 ? -3.307 118.624 10.247 1.00 64.48 410 PHE A C 1
ATOM 2182 O O . PHE A 1 355 ? -2.925 119.787 10.566 1.00 65.31 410 PHE A O 1
ATOM 2190 N N . TYR A 1 356 ? -2.865 117.529 10.883 1.00 53.52 411 TYR A N 1
ATOM 2191 C CA . TYR A 1 356 ? -1.964 117.690 12.004 1.00 52.49 411 TYR A CA 1
ATOM 2192 C C . TYR A 1 356 ? -0.749 118.483 11.599 1.00 61.27 411 TYR A C 1
ATOM 2193 O O . TYR A 1 356 ? -0.512 119.561 12.170 1.00 69.97 411 TYR A O 1
ATOM 2202 N N . ALA A 1 357 ? -0.011 117.994 10.590 1.00 66.06 412 ALA A N 1
ATOM 2203 C CA . ALA A 1 357 ? 1.220 118.685 10.124 1.00 61.10 412 ALA A CA 1
ATOM 2204 C C . ALA A 1 357 ? 0.990 120.118 9.633 1.00 57.63 412 ALA A C 1
ATOM 2205 O O . ALA A 1 357 ? 1.690 121.029 10.046 1.00 53.49 412 ALA A O 1
ATOM 2207 N N . ASP A 1 358 ? -0.015 120.346 8.806 1.00 62.97 413 ASP A N 1
ATOM 2208 C CA . ASP A 1 358 ? -0.382 121.736 8.565 1.00 72.87 413 ASP A CA 1
ATOM 2209 C C . ASP A 1 358 ? -0.492 122.549 9.859 1.00 74.76 413 ASP A C 1
ATOM 2210 O O . ASP A 1 358 ? 0.161 123.593 10.007 1.00 66.63 413 ASP A O 1
ATOM 2215 N N . ARG A 1 359 ? -1.303 122.081 10.804 1.00 65.95 414 ARG A N 1
ATOM 2216 C CA . ARG A 1 359 ? -1.573 122.928 11.935 1.00 67.71 414 ARG A CA 1
ATOM 2217 C C . ARG A 1 359 ? -0.280 123.183 12.657 1.00 69.16 414 ARG A C 1
ATOM 2218 O O . ARG A 1 359 ? 0.057 124.322 12.955 1.00 77.42 414 ARG A O 1
ATOM 2226 N N . PHE A 1 360 ? 0.444 122.102 12.901 1.00 66.20 415 PHE A N 1
ATOM 2227 C CA . PHE A 1 360 ? 1.731 122.119 13.571 1.00 65.07 415 PHE A CA 1
ATOM 2228 C C . PHE A 1 360 ? 2.720 123.104 12.952 1.00 68.16 415 PHE A C 1
ATOM 2229 O O . PHE A 1 360 ? 3.262 123.986 13.624 1.00 67.48 415 PHE A O 1
ATOM 2237 N N . GLN A 1 361 ? 2.962 122.937 11.663 1.00 71.43 416 GLN A N 1
ATOM 2238 C CA . GLN A 1 361 ? 3.857 123.812 10.940 1.00 72.92 416 GLN A CA 1
ATOM 2239 C C . GLN A 1 361 ? 3.366 125.262 11.059 1.00 73.44 416 GLN A C 1
ATOM 2240 O O . GLN A 1 361 ? 4.087 126.125 11.556 1.00 77.13 416 GLN A O 1
ATOM 2246 N N . LYS A 1 362 ? 2.129 125.521 10.639 1.00 71.91 417 LYS A N 1
ATOM 2247 C CA . LYS A 1 362 ? 1.597 126.884 10.660 1.00 71.92 417 LYS A CA 1
ATOM 2248 C C . LYS A 1 362 ? 1.757 127.492 12.059 1.00 78.44 417 LYS A C 1
ATOM 2249 O O . LYS A 1 362 ? 2.212 128.629 12.191 1.00 79.00 417 LYS A O 1
ATOM 2251 N N . PH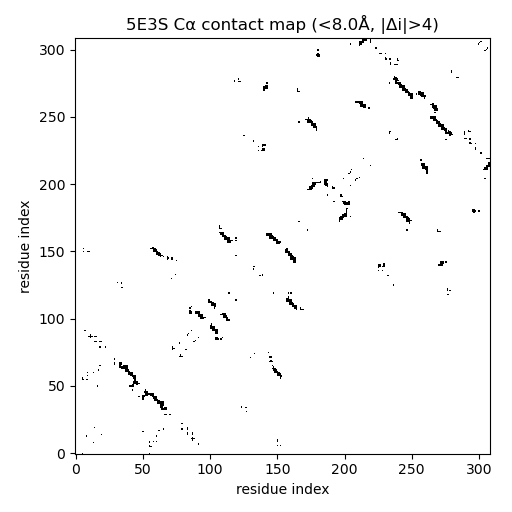E A 1 363 ? 1.435 126.718 13.098 1.00 78.97 418 PHE A N 1
ATOM 2252 C CA . PHE A 1 363 ? 1.583 127.207 14.450 1.00 72.87 418 PHE A CA 1
ATOM 2253 C C . PHE A 1 363 ? 3.003 127.640 14.689 1.00 70.25 418 PHE A C 1
ATOM 2254 O O . PHE A 1 363 ? 3.236 128.793 15.037 1.00 73.40 418 PHE A O 1
ATOM 2262 N N . MET A 1 364 ? 3.955 126.739 14.465 1.00 65.71 419 MET A N 1
ATOM 2263 C CA . MET A 1 364 ? 5.344 127.040 14.811 1.00 63.99 419 MET A CA 1
ATOM 2264 C C . MET A 1 364 ? 5.880 128.261 14.136 1.00 69.14 419 MET A C 1
ATOM 2265 O O . MET A 1 364 ? 6.646 129.022 14.714 1.00 78.78 419 MET A O 1
ATOM 2270 N N . CYS A 1 365 ? 5.448 128.469 12.914 1.00 78.32 420 CYS A N 1
ATOM 2271 C CA . CYS A 1 365 ? 6.080 129.473 12.124 1.00 84.99 420 CYS A CA 1
ATOM 2272 C C . CYS A 1 365 ? 5.287 130.735 12.102 1.00 86.69 420 CYS A C 1
ATOM 2273 O O . CYS A 1 365 ? 5.735 131.739 11.582 1.00 109.95 420 CYS A O 1
ATOM 2276 N N . SER A 1 366 ? 4.124 130.714 12.712 1.00 87.58 421 SER A N 1
ATOM 2277 C CA . SER A 1 366 ? 3.392 131.951 12.802 1.00 91.76 421 SER A CA 1
ATOM 2278 C C . SER A 1 366 ? 3.272 132.497 14.204 1.00 95.98 421 SER A C 1
ATOM 2279 O O . SER A 1 366 ? 3.046 133.685 14.370 1.00 110.39 421 SER A O 1
ATOM 2282 N N . THR A 1 367 ? 3.470 131.653 15.210 1.00 89.06 422 THR A N 1
ATOM 2283 C CA . THR A 1 367 ? 3.449 132.132 16.580 1.00 75.42 422 THR A CA 1
ATOM 2284 C C . THR A 1 367 ? 4.763 131.924 17.244 1.00 73.09 422 THR A C 1
ATOM 2285 O O . THR A 1 367 ? 5.549 132.845 17.359 1.00 96.48 422 THR A O 1
ATOM 2289 N N . VAL A 1 368 ? 4.986 130.706 17.695 1.00 63.26 423 VAL A N 1
ATOM 2290 C CA . VAL A 1 368 ? 6.234 130.316 18.312 1.00 73.16 423 VAL A CA 1
ATOM 2291 C C . VAL A 1 368 ? 7.507 130.995 17.763 1.00 76.74 423 VAL A C 1
ATOM 2292 O O . VAL A 1 368 ? 8.393 131.354 18.536 1.00 81.69 423 VAL A O 1
ATOM 2296 N N . PHE A 1 369 ? 7.602 131.158 16.445 1.00 73.10 424 PHE A N 1
ATOM 2297 C CA . PHE A 1 369 ? 8.778 131.753 15.836 1.00 72.95 424 PHE A CA 1
ATOM 2298 C C . PHE A 1 369 ? 8.344 132.785 14.821 1.00 84.71 424 PHE A C 1
ATOM 2299 O O . PHE A 1 369 ? 7.408 132.519 14.052 1.00 92.81 424 PHE A O 1
ATOM 2307 N N . ARG A 1 370 ? 8.987 133.965 14.838 1.00 90.17 425 ARG A N 1
ATOM 2308 C CA . ARG A 1 370 ? 8.669 135.080 13.893 1.00 94.07 425 ARG A CA 1
ATOM 2309 C C . ARG A 1 370 ? 9.851 136.025 13.566 1.00 98.18 425 ARG A C 1
ATOM 2310 O O . ARG A 1 370 ? 10.883 135.985 14.237 1.00 106.07 425 ARG A O 1
ATOM 2318 N N . LYS A 1 371 ? 9.705 136.866 12.537 1.00 97.76 426 LYS A N 1
ATOM 2319 C CA . LYS A 1 371 ? 10.844 137.623 11.988 1.00 111.41 426 LYS A CA 1
ATOM 2320 C C . LYS A 1 371 ? 10.646 139.150 11.984 1.00 135.86 426 LYS A C 1
ATOM 2321 O O . LYS A 1 371 ? 9.562 139.622 11.644 1.00 156.56 426 LYS A O 1
ATOM 2323 N N . SER A 1 372 ? 11.689 139.914 12.341 1.00 142.91 427 SER A N 1
ATOM 2324 C CA . SER A 1 372 ? 11.653 141.406 12.332 1.00 140.28 427 SER A CA 1
ATOM 2325 C C . SER A 1 372 ? 10.691 142.019 13.376 1.00 136.77 427 SER A C 1
ATOM 2326 O O . SER A 1 372 ? 9.930 142.963 13.103 1.00 121.25 427 SER A O 1
#

InterPro domains:
  IPR002498 Phosphatidylinositol-4-phosphate 4/5-kinase, core [PF01504] (142-421)
  IPR002498 Phosphatidylinositol-4-phosphate 4/5-kinase, core [PS51455] (58-423)
  IPR002498 Phosphatidylinositol-4-phosphate 4/5-kinase, core [SM00330] (86-424)
  IPR023610 Phosphatidylinositol-4/5-phosphate 5/4-kinase [PTHR23086] (33-425)
  IPR027483 Phosphatidylinositol-4-phosphate 4/5-kinase, C-terminal domain superfamily [G3DSA:3.30.810.10] (224-438)
  IPR027484 Phosphatidylinositol-4-phosphate 5-kinase, N-terminal [G3DSA:3.30.800.10] (56-223)

GO terms:
  GO:0016308 1-phosphatidylinositol-4-phosphate 5-kinase activity (F, IDA)
  GO:0005524 ATP binding (F, IDA)
  GO:0001727 lipid kinase activity (F, IDA)

B-factor: mean 88.66, std 27.65, range [41.81, 213.35]

Foldseek 3Di:
DPPCVLPLQCQLLVCCLLLVVVVVDDADDDDPVLLADKDKDWAQCCQDPSRHHHPSATKMKIWGSVNLLVVLCVLVPNPVVNVSCQRNVADWAWDDDPVKTWIARPQQFKIKIWDDPQLLVLVSVCRVVVVVCCVPLVPAQAWRWNTWMWMDHPHDIIIMTMTGRQDGVVAPFQEKEKEQLDDPVQADDPVQVPDDHGYGGDVCCCVVPQLAWEAAVVVLVSVLVNLVVVLVSLLVSQWGDKIKIKTKAFDCVQPAGWTAGSVGTIIGMTIHIGDRSDHDDPCPDDSCVSVVRSVSRSCCCSVTNYDYD

Secondary structure (DSSP, 8-state):
--TTHHHHHHHHHHHHHHHHHHHHSPP-PPPGGGGG-EEEEEE-SSB-SSSB--SS--EEEEEESHHHHHHHHHHTT--HHHHHHHHHSS-PEEE------EEE-TTSSEE--EE-HHHHHHHHHHHHHHHHHHTT-TT--S--EEEEEEEEETTEEEEEEEEE-SS-TTS--SEEEEE-S--TT-S--HHHHSSSS-EE-HHHHHHH-TT-EEE-HHHHHHHHHHHHHHHHHHHHTTB---EEEEEEEE-----S-EEE-SSS-EEEEEEEEE----B-------TTHHHHHHHHHHHHIIIIIEEE-

Sequence (309 aa):
KTTSSALKGAIQLGITHSVGSLSQKPERDVLMQDFEVVESIFFPSQGSSSTPGHHHGDFKFKTYAPIAFRYFREMFGIRPDDYLYSLCNEPLIELSNPGSLFYVSSDDEFIIKTVQHKEAEFLQTLLPGYFMNLNQNMRTLLPKFYGLYCVQADGKNIRIVVMNNLLPRAVPMHLKFDLKGSTYKRRASPKERSKGVPTYKDLDFMQDMPEGILLENDHYTALSRTMQRDCRVLQSFKIMDYSLLVGIHILHSMGGIPAFNSKGERLLVFIGIIDILQSYRLVTVSVHRPSFYADRFQKFMCSTVFRKS

Organism: Danio rerio (NCBI:txid7955)

Radius of gyration: 20.53 Å; Cα contacts (8 Å, |Δi|>4): 533; chains: 1; bounding box: 46×62×40 Å